Protein AF-A0A073IQZ2-F1 (afdb_monomer_lite)

Foldseek 3Di:
DPPVVVVVVVVVVVVVVVVVVVLVVVLQVVQLVLLVVVVVLLVLLVVLVCQLPVCVVVLQDLQDPVLQVVVVVCVVVVVNVVSNVVSLVVCLVSLLVSLCSQLPVLQLSQQLSLLVCCLVPVCDDPLVPDDDPRNVVCNVVCNVVSVVVSVVSSVLSVVLSLLVSLVSSQFSKHKWKAAAEPVQLQCCFQPVWHAWAQAQFQAIAGKTFSAPLVRQVHNPDPQQKTKIFTKIFGFDAEAESSNDDPQLVVLGRPGHPSRLVNLVVDDPPGQKYWHQDPPVRGIMMGRRDSPQHRHTDHDLRMDTSFIWIGRGSHRTPSGTDHDPNHGDRSVVDPVSVVVSVVSVVSVVVVVVVVVVVD

Structure (mmCIF, N/CA/C/O backbone):
data_AF-A0A073IQZ2-F1
#
_entry.id   AF-A0A073IQZ2-F1
#
loop_
_atom_site.group_PDB
_atom_site.id
_atom_site.type_symbol
_atom_site.label_atom_id
_atom_site.label_alt_id
_atom_site.label_comp_id
_atom_site.label_asym_id
_atom_site.label_entity_id
_atom_site.label_seq_id
_atom_site.pdbx_PDB_ins_code
_atom_site.Cartn_x
_atom_site.Cartn_y
_atom_site.Cartn_z
_atom_site.occupancy
_atom_site.B_iso_or_equiv
_atom_site.auth_seq_id
_atom_site.auth_comp_id
_atom_site.auth_asym_id
_atom_site.auth_atom_id
_atom_site.pdbx_PDB_model_num
ATOM 1 N N . MET A 1 1 ? 34.030 -1.149 -44.834 1.00 56.72 1 MET A N 1
ATOM 2 C CA . MET A 1 1 ? 32.902 -0.206 -44.663 1.00 56.72 1 MET A CA 1
ATOM 3 C C . MET A 1 1 ? 33.222 1.033 -45.472 1.00 56.72 1 MET A C 1
ATOM 5 O O . MET A 1 1 ? 34.353 1.488 -45.385 1.00 56.72 1 MET A O 1
ATOM 9 N N . THR A 1 2 ? 32.285 1.538 -46.275 1.00 77.44 2 THR A N 1
ATOM 10 C CA . THR A 1 2 ? 32.417 2.873 -46.880 1.00 77.44 2 THR A CA 1
ATOM 11 C C . THR A 1 2 ? 32.421 3.930 -45.770 1.00 77.44 2 THR A C 1
ATOM 13 O O . THR A 1 2 ? 31.868 3.679 -44.693 1.00 77.44 2 THR A O 1
ATOM 16 N N . ASN A 1 3 ? 33.036 5.093 -46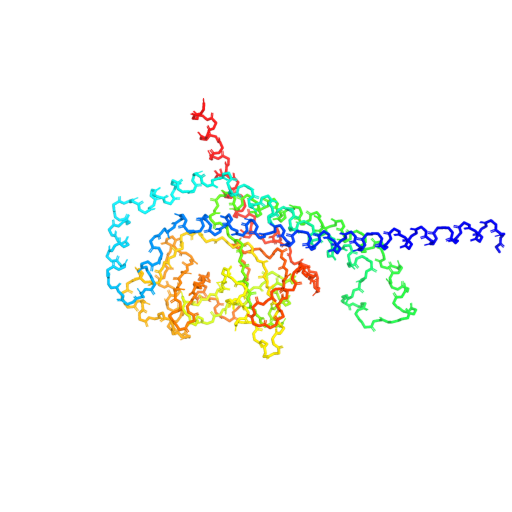.003 1.00 80.50 3 ASN A N 1
ATOM 17 C CA . ASN A 1 3 ? 33.018 6.198 -45.036 1.00 80.50 3 ASN A CA 1
ATOM 18 C C . ASN A 1 3 ? 31.578 6.537 -44.611 1.00 80.50 3 ASN A C 1
ATOM 20 O O . ASN A 1 3 ? 31.317 6.714 -43.426 1.00 80.50 3 ASN A O 1
ATOM 24 N N . ASP A 1 4 ? 30.621 6.474 -45.538 1.00 82.50 4 ASP A N 1
ATOM 25 C CA . ASP A 1 4 ? 29.200 6.715 -45.261 1.00 82.50 4 ASP A CA 1
ATOM 26 C C . ASP A 1 4 ? 28.588 5.681 -44.309 1.00 82.50 4 ASP A C 1
ATOM 28 O O . ASP A 1 4 ? 27.849 6.040 -43.395 1.00 82.50 4 ASP A O 1
ATOM 32 N N . ALA A 1 5 ? 28.933 4.396 -44.462 1.00 80.06 5 ALA A N 1
ATOM 33 C CA . ALA A 1 5 ? 28.479 3.349 -43.547 1.00 80.06 5 ALA A CA 1
ATOM 34 C C . ALA A 1 5 ? 29.077 3.524 -42.142 1.00 80.06 5 ALA A C 1
ATOM 36 O O . ALA A 1 5 ? 28.415 3.228 -41.147 1.00 80.06 5 ALA A O 1
ATOM 37 N N . TYR A 1 6 ? 30.316 4.017 -42.048 1.00 83.50 6 TYR A N 1
ATOM 38 C CA . TYR A 1 6 ? 30.941 4.363 -40.772 1.00 83.50 6 TYR A CA 1
ATOM 39 C C . TYR A 1 6 ? 30.246 5.550 -40.104 1.00 83.50 6 TYR A C 1
ATOM 41 O O . TYR A 1 6 ? 29.835 5.431 -38.950 1.00 83.50 6 TYR A O 1
ATOM 49 N N . TYR A 1 7 ? 30.030 6.650 -40.829 1.00 87.50 7 TYR A N 1
ATOM 50 C CA . TYR A 1 7 ? 29.322 7.815 -40.299 1.00 87.50 7 TYR A CA 1
ATOM 51 C C . TYR A 1 7 ? 27.887 7.478 -39.888 1.00 87.50 7 TYR A C 1
ATOM 53 O O . TYR A 1 7 ? 27.479 7.838 -38.789 1.00 87.50 7 TYR A O 1
ATOM 61 N N . ALA A 1 8 ? 27.149 6.711 -40.696 1.00 85.50 8 ALA A N 1
ATOM 62 C CA . ALA A 1 8 ? 25.798 6.271 -40.353 1.00 85.50 8 ALA A CA 1
ATOM 63 C C . ALA A 1 8 ? 25.764 5.448 -39.053 1.00 85.50 8 ALA A C 1
ATOM 65 O O . ALA A 1 8 ? 24.886 5.650 -38.212 1.00 85.50 8 ALA A O 1
ATOM 66 N N . LEU A 1 9 ? 26.736 4.552 -38.855 1.00 84.19 9 LEU A N 1
ATOM 67 C CA . LEU A 1 9 ? 26.822 3.713 -37.659 1.00 84.19 9 LEU A CA 1
ATOM 68 C C . LEU A 1 9 ? 27.217 4.527 -36.417 1.00 84.19 9 LEU A C 1
ATOM 70 O O . LEU A 1 9 ? 26.639 4.324 -35.349 1.00 84.19 9 LEU A O 1
ATOM 74 N N . VAL A 1 10 ? 28.138 5.484 -36.562 1.00 86.44 10 VAL A N 1
ATOM 75 C CA . VAL A 1 10 ? 28.522 6.422 -35.495 1.00 86.44 10 VAL A CA 1
ATOM 76 C C . VAL A 1 10 ? 27.344 7.310 -35.097 1.00 86.44 10 VAL A C 1
ATOM 78 O O . VAL A 1 10 ? 27.064 7.441 -33.906 1.00 86.44 10 VAL A O 1
ATOM 81 N N . THR A 1 11 ? 26.613 7.872 -36.064 1.00 88.56 11 THR A N 1
ATOM 82 C CA . THR A 1 11 ? 25.430 8.698 -35.796 1.00 88.56 11 THR A CA 1
ATOM 83 C C . THR A 1 11 ? 24.337 7.885 -35.117 1.00 88.56 11 THR A C 1
ATOM 85 O O . THR A 1 11 ? 23.840 8.305 -34.076 1.00 88.56 11 THR A O 1
ATOM 88 N N . LEU A 1 12 ? 24.014 6.690 -35.625 1.00 85.81 12 LEU A N 1
ATOM 89 C CA . LEU A 1 12 ? 23.024 5.803 -35.011 1.00 85.81 12 LEU A CA 1
ATOM 90 C C . LEU A 1 12 ? 23.401 5.445 -33.567 1.00 85.81 12 LEU A C 1
ATOM 92 O O . LEU A 1 12 ? 22.567 5.538 -32.665 1.00 85.81 12 LEU A O 1
ATOM 96 N N . PHE A 1 13 ? 24.660 5.065 -33.334 1.00 84.12 13 PHE A N 1
ATOM 97 C CA . PHE A 1 13 ? 25.150 4.751 -31.995 1.00 84.12 13 PHE A CA 1
ATOM 98 C C . PHE A 1 13 ? 25.073 5.970 -31.068 1.00 84.12 13 PHE A C 1
ATOM 100 O O . PHE A 1 13 ? 24.556 5.863 -29.955 1.00 84.12 13 PHE A O 1
ATOM 107 N N . GLY A 1 14 ? 25.512 7.139 -31.543 1.00 85.69 14 GLY A N 1
ATOM 108 C CA . GLY A 1 14 ? 25.413 8.403 -30.816 1.00 85.69 14 GLY A CA 1
ATOM 109 C C . GLY A 1 14 ? 23.972 8.736 -30.428 1.00 85.69 14 GLY A C 1
ATOM 110 O O . GLY A 1 14 ? 23.699 9.015 -29.261 1.00 85.69 14 GLY A O 1
ATOM 111 N N . THR A 1 15 ? 23.027 8.619 -31.364 1.00 88.94 15 THR A N 1
ATOM 112 C CA . THR A 1 15 ? 21.597 8.845 -31.112 1.00 88.94 15 THR A CA 1
ATOM 113 C C . THR A 1 15 ? 21.039 7.883 -30.062 1.00 88.94 15 THR A C 1
ATOM 115 O O . THR A 1 15 ? 20.332 8.321 -29.155 1.00 88.94 15 THR A O 1
ATOM 118 N N . ILE A 1 16 ? 21.378 6.590 -30.130 1.00 86.00 16 ILE A N 1
ATOM 119 C CA . ILE A 1 16 ? 20.923 5.589 -29.150 1.00 86.00 16 ILE A CA 1
ATOM 120 C C . ILE A 1 16 ? 21.452 5.915 -27.749 1.00 86.00 16 ILE A C 1
ATOM 122 O O . ILE A 1 16 ? 20.691 5.863 -26.782 1.00 86.00 16 ILE A O 1
ATOM 126 N N . VAL A 1 17 ? 22.734 6.276 -27.627 1.00 85.06 17 VAL A N 1
ATOM 127 C CA . VAL A 1 17 ? 23.345 6.634 -26.338 1.00 85.06 17 VAL A CA 1
ATOM 128 C C . VAL A 1 17 ? 22.695 7.889 -25.754 1.00 85.06 17 VAL A C 1
ATOM 130 O O . VAL A 1 17 ? 22.338 7.893 -24.575 1.00 85.06 17 VAL A O 1
ATOM 133 N N . VAL A 1 18 ? 22.482 8.929 -26.567 1.00 90.06 18 VAL A N 1
ATOM 134 C CA . VAL A 1 18 ? 21.814 10.167 -26.130 1.00 90.06 18 VAL A CA 1
ATOM 135 C C . VAL A 1 18 ? 20.380 9.888 -25.675 1.00 90.06 18 VAL A C 1
ATOM 137 O O . VAL A 1 18 ? 19.994 10.325 -24.591 1.00 90.06 18 VAL A O 1
ATOM 140 N N . ALA A 1 19 ? 19.608 9.114 -26.443 1.00 87.94 19 ALA A N 1
ATOM 141 C CA . ALA A 1 19 ? 18.241 8.741 -26.080 1.00 87.94 19 ALA A CA 1
ATOM 142 C C . ALA A 1 19 ? 18.195 7.953 -24.762 1.00 87.94 19 ALA A C 1
ATOM 144 O O . ALA A 1 19 ? 17.378 8.233 -23.884 1.00 87.94 19 ALA A O 1
ATOM 145 N N . TYR A 1 20 ? 19.111 7.003 -24.589 1.00 86.50 20 TYR A N 1
ATOM 146 C CA . TYR A 1 20 ? 19.246 6.221 -23.366 1.00 86.50 20 TYR A CA 1
ATOM 147 C C . TYR A 1 20 ? 19.567 7.103 -22.144 1.00 86.50 20 TYR A C 1
ATOM 149 O O . TYR A 1 20 ? 18.907 6.981 -21.109 1.00 86.50 20 TYR A O 1
ATOM 157 N N . LEU A 1 21 ? 20.531 8.025 -22.261 1.00 88.88 21 LEU A N 1
ATOM 158 C CA . LEU A 1 21 ? 20.880 8.947 -21.175 1.00 88.88 21 LEU A CA 1
ATOM 159 C C . LEU A 1 21 ? 19.707 9.870 -20.833 1.00 88.88 21 LEU A C 1
ATOM 161 O O . LEU A 1 21 ? 19.388 10.036 -19.655 1.00 88.88 21 LEU A O 1
ATOM 165 N N . ALA A 1 22 ? 19.021 10.407 -21.845 1.00 90.75 22 ALA A N 1
ATOM 166 C CA . ALA A 1 22 ? 17.844 11.247 -21.655 1.00 90.75 22 ALA A CA 1
ATOM 167 C C . ALA A 1 22 ? 16.731 10.509 -20.889 1.00 90.75 22 ALA A C 1
ATOM 169 O O . ALA A 1 22 ? 16.185 11.058 -19.933 1.00 90.75 22 ALA A O 1
ATOM 170 N N . ILE A 1 23 ? 16.445 9.247 -21.238 1.00 89.69 23 ILE A N 1
ATOM 171 C CA . ILE A 1 23 ? 15.440 8.423 -20.546 1.00 89.69 23 ILE A CA 1
ATOM 172 C C . ILE A 1 23 ? 15.807 8.216 -19.072 1.00 89.69 23 ILE A C 1
ATOM 174 O O . ILE A 1 23 ? 14.948 8.353 -18.200 1.00 89.69 23 ILE A O 1
ATOM 178 N N . ILE A 1 24 ? 17.070 7.911 -18.764 1.00 88.56 24 ILE A N 1
ATOM 179 C CA . ILE A 1 24 ? 17.507 7.673 -17.379 1.00 88.56 24 ILE A CA 1
ATOM 180 C C . ILE A 1 24 ? 17.445 8.947 -16.547 1.00 88.56 24 ILE A C 1
ATOM 182 O O . ILE A 1 24 ? 16.964 8.917 -15.412 1.00 88.56 24 ILE A O 1
ATOM 186 N N . ILE A 1 25 ? 17.903 10.069 -17.104 1.00 90.38 25 ILE A N 1
ATOM 187 C CA . ILE A 1 25 ? 17.848 11.370 -16.431 1.00 90.38 25 ILE A CA 1
ATOM 188 C C . ILE A 1 25 ? 16.390 11.765 -16.184 1.00 90.38 25 ILE A C 1
ATOM 190 O O . ILE A 1 25 ? 16.050 12.184 -15.075 1.00 90.38 25 ILE A O 1
ATOM 194 N N . LEU A 1 26 ? 15.512 11.570 -17.172 1.00 90.44 26 LEU A N 1
ATOM 195 C CA . LEU A 1 26 ? 14.078 11.819 -17.043 1.00 90.44 26 LEU A CA 1
ATOM 196 C C . LEU A 1 26 ? 13.459 10.961 -15.934 1.00 90.44 26 LEU A C 1
ATOM 198 O O . LEU A 1 26 ? 12.785 11.491 -15.052 1.00 90.44 26 LEU A O 1
ATOM 202 N N . ILE A 1 27 ? 13.738 9.655 -15.926 1.00 89.88 27 ILE A N 1
ATOM 203 C CA . ILE A 1 27 ? 13.289 8.733 -14.879 1.00 89.88 27 ILE A CA 1
ATOM 204 C C . ILE A 1 27 ? 13.753 9.205 -13.497 1.00 89.88 27 ILE A C 1
ATOM 206 O O . ILE A 1 27 ? 12.944 9.291 -12.573 1.00 89.88 27 ILE A O 1
ATOM 210 N N . ALA A 1 28 ? 15.040 9.515 -13.337 1.00 87.38 28 ALA A N 1
ATOM 211 C CA . ALA A 1 28 ? 15.603 9.933 -12.057 1.00 87.38 28 ALA A CA 1
ATOM 212 C C . ALA A 1 28 ? 14.967 11.243 -11.561 1.00 87.38 28 ALA A C 1
ATOM 214 O O . ALA A 1 28 ? 14.609 11.361 -10.385 1.00 87.38 28 ALA A O 1
ATOM 215 N N . THR A 1 29 ? 14.770 12.198 -12.473 1.00 89.38 29 THR A N 1
ATOM 216 C CA . THR A 1 29 ? 14.177 13.509 -12.187 1.00 89.38 29 THR A CA 1
ATOM 217 C C . THR A 1 29 ? 12.714 13.370 -11.783 1.00 89.38 29 THR A C 1
ATOM 219 O O . THR A 1 29 ? 12.312 13.884 -10.740 1.00 89.38 29 THR A O 1
ATOM 222 N N . LEU A 1 30 ? 11.930 12.602 -12.543 1.00 89.62 30 LEU A N 1
ATOM 223 C CA . LEU A 1 30 ? 10.524 12.348 -12.245 1.00 89.62 30 LEU A CA 1
ATOM 224 C C . LEU A 1 30 ? 10.350 11.551 -10.945 1.00 89.62 30 LEU A C 1
ATOM 226 O O . LEU A 1 30 ? 9.508 11.920 -10.134 1.00 89.62 30 LEU A O 1
ATOM 230 N N . ARG A 1 31 ? 11.181 10.534 -10.659 1.00 88.62 31 ARG A N 1
ATOM 231 C CA . ARG A 1 31 ? 11.151 9.814 -9.363 1.00 88.62 31 ARG A CA 1
ATOM 232 C C . ARG A 1 31 ? 11.310 10.773 -8.184 1.00 88.62 31 ARG A C 1
ATOM 234 O O . ARG A 1 31 ? 10.589 10.652 -7.193 1.00 88.62 31 ARG A O 1
ATOM 241 N N . LYS A 1 32 ? 12.249 11.718 -8.287 1.00 87.94 32 LYS A N 1
ATOM 242 C CA . LYS A 1 32 ? 12.492 12.731 -7.254 1.00 87.94 32 LYS A CA 1
ATOM 243 C C . LYS A 1 32 ? 11.334 13.726 -7.158 1.00 87.94 32 LYS A C 1
ATOM 245 O O . LYS A 1 32 ? 10.878 14.005 -6.054 1.00 87.94 32 LYS A O 1
ATOM 250 N N . ALA A 1 33 ? 10.833 14.217 -8.292 1.00 89.19 33 ALA A N 1
ATOM 251 C CA . ALA A 1 33 ? 9.706 15.144 -8.336 1.00 89.19 33 ALA A CA 1
ATOM 252 C C . ALA A 1 33 ? 8.441 14.526 -7.717 1.00 89.19 33 ALA A C 1
ATOM 254 O O . ALA A 1 33 ? 7.847 15.116 -6.820 1.00 89.19 33 ALA A O 1
ATOM 255 N N . LEU A 1 34 ? 8.076 13.301 -8.105 1.00 91.38 34 LEU A N 1
ATOM 256 C CA . LEU A 1 34 ? 6.930 12.587 -7.532 1.00 91.38 34 LEU A CA 1
ATOM 257 C C . LEU A 1 34 ? 7.097 12.305 -6.043 1.00 91.38 34 LEU A C 1
ATOM 259 O O . LEU A 1 34 ? 6.133 12.338 -5.281 1.00 91.38 34 LEU A O 1
ATOM 263 N N . TRP A 1 35 ? 8.316 12.045 -5.584 1.00 89.88 35 TRP A N 1
ATOM 264 C CA . TRP A 1 35 ? 8.522 11.916 -4.152 1.00 89.88 35 TRP A CA 1
ATOM 265 C C . TRP A 1 35 ? 8.347 13.255 -3.426 1.00 89.88 35 TRP A C 1
ATOM 267 O O . TRP A 1 35 ? 7.670 13.303 -2.403 1.00 89.88 35 TRP A O 1
ATOM 277 N N . LEU A 1 36 ? 8.872 14.352 -3.972 1.00 88.56 36 LEU A N 1
ATOM 278 C CA . LEU A 1 36 ? 8.708 15.687 -3.394 1.00 88.56 36 LEU A CA 1
ATOM 279 C C . LEU A 1 36 ? 7.228 16.087 -3.301 1.00 88.56 36 LEU A C 1
ATOM 281 O O . LEU A 1 36 ? 6.754 16.461 -2.229 1.00 88.56 36 LEU A O 1
ATOM 285 N N . PHE A 1 37 ? 6.478 15.934 -4.395 1.00 90.25 37 PHE A N 1
ATOM 286 C CA . PHE A 1 37 ? 5.050 16.257 -4.430 1.00 90.25 37 PHE A CA 1
ATOM 287 C C . PHE A 1 37 ? 4.205 15.336 -3.550 1.00 90.25 37 PHE A C 1
ATOM 289 O O . PHE A 1 37 ? 3.149 15.756 -3.078 1.00 90.25 37 PHE A O 1
ATOM 296 N N . SER A 1 38 ? 4.678 14.119 -3.247 1.00 91.62 38 SER A N 1
ATOM 297 C CA . SER A 1 38 ? 3.943 13.194 -2.379 1.00 91.62 38 SER A CA 1
ATOM 298 C C . SER A 1 38 ? 3.661 13.773 -0.993 1.00 91.62 38 SER A C 1
ATOM 300 O O . SER A 1 38 ? 2.654 13.403 -0.396 1.00 91.62 38 SER A O 1
ATOM 302 N N . GLY A 1 39 ? 4.478 14.719 -0.508 1.00 90.56 39 GLY A N 1
ATOM 303 C CA . GLY A 1 39 ? 4.271 15.395 0.774 1.00 90.56 39 GLY A CA 1
ATOM 304 C C . GLY A 1 39 ? 2.895 16.059 0.900 1.00 90.56 39 GLY A C 1
ATOM 305 O O . GLY A 1 39 ? 2.246 15.916 1.936 1.00 90.56 39 GLY A O 1
ATOM 306 N N . LEU A 1 40 ? 2.404 16.697 -0.169 1.00 94.19 40 LEU A N 1
ATOM 307 C CA . LEU A 1 40 ? 1.066 17.297 -0.192 1.00 94.19 40 LEU A CA 1
ATOM 308 C C . LEU A 1 40 ? -0.025 16.227 -0.051 1.00 94.19 40 LEU A C 1
ATOM 310 O O . LEU A 1 40 ? -0.945 16.364 0.749 1.00 94.19 40 LEU A O 1
ATOM 314 N N . PHE A 1 41 ? 0.098 15.124 -0.786 1.00 95.56 41 PHE A N 1
ATOM 315 C CA . PHE A 1 41 ? -0.881 14.038 -0.741 1.00 95.56 41 PHE A CA 1
ATOM 316 C C . PHE A 1 41 ? -0.825 13.258 0.577 1.00 95.56 41 PHE A C 1
ATOM 318 O O . PHE A 1 41 ? -1.859 12.796 1.054 1.00 95.56 41 PHE A O 1
ATOM 325 N N . PHE A 1 42 ? 0.347 13.162 1.212 1.00 93.56 42 PHE A N 1
ATOM 326 C CA . PHE A 1 42 ? 0.471 12.648 2.576 1.00 93.56 42 PHE A CA 1
ATOM 327 C C . PHE A 1 42 ? -0.278 13.525 3.582 1.00 93.56 42 PHE A C 1
ATOM 329 O O . PHE A 1 42 ? -0.946 12.979 4.458 1.00 93.56 42 PHE A O 1
ATOM 336 N N . LEU A 1 43 ? -0.215 14.853 3.441 1.00 94.38 43 LEU A N 1
ATOM 337 C CA . LEU A 1 43 ? -0.969 15.779 4.288 1.00 94.38 43 LEU A CA 1
ATOM 338 C C . LEU A 1 43 ? -2.485 15.602 4.109 1.00 94.38 43 LEU A C 1
ATOM 340 O O . LEU A 1 43 ? -3.211 15.551 5.100 1.00 94.38 43 LEU A O 1
ATOM 344 N N . ILE A 1 44 ? -2.957 15.443 2.868 1.00 95.50 44 ILE A N 1
ATOM 345 C CA . ILE A 1 44 ? -4.373 15.156 2.582 1.00 95.50 44 ILE A CA 1
ATOM 346 C C . ILE A 1 44 ? -4.788 13.819 3.216 1.00 95.50 44 ILE A C 1
ATOM 348 O O . ILE A 1 44 ? -5.819 13.746 3.885 1.00 95.50 44 ILE A O 1
ATOM 352 N N . ASP A 1 45 ? -3.972 12.772 3.068 1.00 94.38 45 ASP A N 1
ATOM 353 C CA . ASP A 1 45 ? -4.203 11.478 3.716 1.00 94.38 45 ASP A CA 1
ATOM 354 C C . ASP A 1 45 ? -4.258 11.603 5.254 1.00 94.38 45 ASP A C 1
ATOM 356 O O . ASP A 1 45 ? -5.104 10.966 5.881 1.00 94.38 45 ASP A O 1
ATOM 360 N N . GLU A 1 46 ? -3.372 12.398 5.873 1.00 92.94 46 GLU A N 1
ATOM 361 C CA . GLU A 1 46 ? -3.369 12.647 7.327 1.00 92.94 46 GLU A CA 1
ATOM 362 C C . GLU A 1 46 ? -4.642 13.367 7.773 1.00 92.94 46 GLU A C 1
ATOM 364 O O . GLU A 1 46 ? -5.268 12.966 8.755 1.00 92.94 46 GLU A O 1
ATOM 369 N N . PHE A 1 47 ? -5.065 14.389 7.025 1.00 94.81 47 PHE A N 1
ATOM 370 C CA . PHE A 1 47 ? -6.311 15.101 7.291 1.00 94.81 47 PHE A CA 1
ATOM 371 C C . PHE A 1 47 ? -7.513 14.154 7.243 1.00 94.81 47 PHE A C 1
ATOM 373 O O . PHE A 1 47 ? -8.295 14.103 8.194 1.00 94.81 47 PHE A O 1
ATOM 380 N N . MET A 1 48 ? -7.635 13.349 6.181 1.00 94.12 48 MET A N 1
ATOM 381 C CA . MET A 1 48 ? -8.712 12.363 6.069 1.00 94.12 48 MET A CA 1
ATOM 382 C C . MET A 1 48 ? -8.661 11.363 7.229 1.00 94.12 48 MET A C 1
ATOM 384 O O . MET A 1 48 ? -9.678 11.099 7.869 1.00 94.12 48 MET A O 1
ATOM 388 N N . TRP A 1 49 ? -7.479 10.834 7.552 1.00 92.12 49 TRP A N 1
ATOM 389 C CA . TRP A 1 49 ? -7.290 9.892 8.656 1.00 92.12 49 TRP A CA 1
ATOM 390 C C . TRP A 1 49 ? -7.699 10.475 10.017 1.00 92.12 49 TRP A C 1
ATOM 392 O O . TRP A 1 49 ? -8.309 9.772 10.839 1.00 92.12 49 TRP A O 1
ATOM 402 N N . PHE A 1 50 ? -7.383 11.748 10.264 1.00 92.31 50 PHE A N 1
ATOM 403 C CA . PHE A 1 50 ? -7.810 12.471 11.457 1.00 92.31 50 PHE A CA 1
ATOM 404 C C . PHE A 1 50 ? -9.332 12.654 11.468 1.00 92.31 50 PHE A C 1
ATOM 406 O O . PHE A 1 50 ? -9.977 12.278 12.445 1.00 92.31 50 PHE A O 1
ATOM 413 N N . ALA A 1 51 ? -9.919 13.117 10.361 1.00 93.25 51 ALA A N 1
ATOM 414 C CA . ALA A 1 51 ? -11.358 13.340 10.234 1.00 93.25 51 ALA A CA 1
ATOM 415 C C . ALA A 1 51 ? -12.183 12.064 10.486 1.00 93.25 51 ALA A C 1
ATOM 417 O O . ALA A 1 51 ? -13.217 12.118 11.149 1.00 93.25 51 ALA A O 1
ATOM 418 N N . TYR A 1 52 ? -11.707 10.891 10.048 1.00 90.56 52 TYR A N 1
ATOM 419 C CA . TYR A 1 52 ? -12.391 9.612 10.302 1.00 90.56 52 TYR A CA 1
ATOM 420 C C . TYR A 1 52 ? -12.534 9.261 11.793 1.00 90.56 52 TYR A C 1
ATOM 422 O O . TYR A 1 52 ? -13.385 8.436 12.146 1.00 90.56 52 TYR A O 1
ATOM 430 N N . ASN A 1 53 ? -11.688 9.822 12.663 1.00 90.50 53 ASN A N 1
ATOM 431 C CA . ASN A 1 53 ? -11.748 9.623 14.109 1.00 90.50 53 ASN A CA 1
ATOM 432 C C . ASN A 1 53 ? -11.031 10.770 14.863 1.00 90.50 53 ASN A C 1
ATOM 434 O O . ASN A 1 53 ? -9.890 10.591 15.303 1.00 90.50 53 ASN A O 1
ATOM 438 N N . PRO A 1 54 ? -11.682 11.932 15.057 1.00 89.50 54 PRO A N 1
ATOM 439 C CA . PRO A 1 54 ? -11.043 13.098 15.678 1.00 89.50 54 PRO A CA 1
ATOM 440 C C . PRO A 1 54 ? -10.701 12.864 17.159 1.00 89.50 54 PRO A C 1
ATOM 442 O O . PRO A 1 54 ? -9.710 13.378 17.673 1.00 89.50 54 PRO A O 1
ATOM 445 N N . PHE A 1 55 ? -11.453 11.996 17.845 1.00 87.75 55 PHE A N 1
ATOM 446 C CA . PHE A 1 55 ? -11.241 11.664 19.259 1.00 87.75 55 PHE A CA 1
ATOM 447 C C . PHE A 1 55 ? -10.081 10.696 19.508 1.00 87.75 55 PHE A C 1
ATOM 449 O O . PHE A 1 55 ? -9.835 10.288 20.644 1.00 87.75 55 PHE A O 1
ATOM 456 N N . ARG A 1 56 ? -9.339 10.308 18.467 1.00 89.50 56 ARG A N 1
ATOM 457 C CA . ARG A 1 56 ? -8.236 9.350 18.577 1.00 89.50 56 ARG A CA 1
ATOM 458 C C . ARG A 1 56 ? -7.183 9.748 19.612 1.00 89.50 56 ARG A C 1
ATOM 460 O O . ARG A 1 56 ? -6.645 8.877 20.288 1.00 89.50 56 ARG A O 1
ATOM 467 N N . ILE A 1 57 ? -6.927 11.044 19.782 1.00 87.31 57 ILE A N 1
ATOM 468 C CA . ILE A 1 57 ? -5.966 11.561 20.769 1.00 87.31 57 ILE A CA 1
ATOM 469 C C . ILE A 1 57 ? -6.405 11.247 22.209 1.00 87.31 57 ILE A C 1
ATOM 471 O O . ILE A 1 57 ? -5.555 10.936 23.040 1.00 87.31 57 ILE A O 1
ATOM 475 N N . LEU A 1 58 ? -7.712 11.243 22.488 1.00 87.69 58 LEU A N 1
ATOM 476 C CA . LEU A 1 58 ? -8.263 10.876 23.800 1.00 87.69 58 LEU A CA 1
ATOM 477 C C . LEU A 1 58 ? -8.113 9.367 24.070 1.00 87.69 58 LEU A C 1
ATOM 479 O O . LEU A 1 58 ? -7.973 8.929 25.208 1.00 87.69 58 LEU A O 1
ATOM 483 N N . MET A 1 59 ? -8.041 8.568 23.002 1.00 89.44 59 MET A N 1
ATOM 484 C CA . MET A 1 59 ? -7.912 7.110 23.052 1.00 89.44 59 MET A CA 1
ATOM 485 C C . MET A 1 59 ? -6.459 6.609 23.117 1.00 89.44 59 MET A C 1
ATOM 487 O O . MET A 1 59 ? -6.195 5.436 22.855 1.00 89.44 59 MET A O 1
ATOM 491 N N . LYS A 1 60 ? -5.498 7.478 23.457 1.00 90.50 60 LYS A N 1
ATOM 492 C CA . LYS A 1 60 ? -4.088 7.088 23.642 1.00 90.50 60 LYS A CA 1
ATOM 493 C C . LYS A 1 60 ? -3.874 6.179 24.850 1.00 90.50 60 LYS A C 1
ATOM 495 O O . LYS A 1 60 ? -2.937 5.380 24.855 1.00 90.50 60 LYS A O 1
ATOM 500 N N . ASP A 1 61 ? -4.714 6.307 25.875 1.00 87.06 61 ASP A N 1
ATOM 501 C CA . ASP A 1 61 ? -4.648 5.429 27.033 1.00 87.06 61 ASP A CA 1
ATOM 502 C C . ASP A 1 61 ? -5.484 4.166 26.826 1.00 87.06 61 ASP A C 1
ATOM 504 O O . ASP A 1 61 ? -6.716 4.215 26.794 1.00 87.06 61 ASP A O 1
ATOM 508 N N . LYS A 1 62 ? -4.813 3.017 26.706 1.00 83.19 62 LYS A N 1
ATOM 509 C CA . LYS A 1 62 ? -5.511 1.739 26.583 1.00 83.19 62 LYS A CA 1
ATOM 510 C C . LYS A 1 62 ? -6.180 1.293 27.886 1.00 83.19 62 LYS A C 1
ATOM 512 O O . LYS A 1 62 ? -7.139 0.538 27.813 1.00 83.19 62 LYS A O 1
ATOM 517 N N . GLU A 1 63 ? -5.727 1.756 29.048 1.00 84.25 63 GLU A N 1
ATOM 518 C CA . GLU A 1 63 ? -6.281 1.321 30.338 1.00 84.25 63 GLU A CA 1
ATOM 519 C C . GLU A 1 63 ? -7.515 2.128 30.758 1.00 84.25 63 GLU A C 1
ATOM 521 O O . GLU A 1 63 ? -8.341 1.650 31.535 1.00 84.25 63 GLU A O 1
ATOM 526 N N . ALA A 1 64 ? -7.710 3.323 30.194 1.00 85.31 64 ALA A N 1
ATOM 527 C CA . ALA A 1 64 ? -8.832 4.183 30.549 1.00 85.31 64 ALA A CA 1
ATOM 528 C C . ALA A 1 64 ? -10.187 3.539 30.187 1.00 8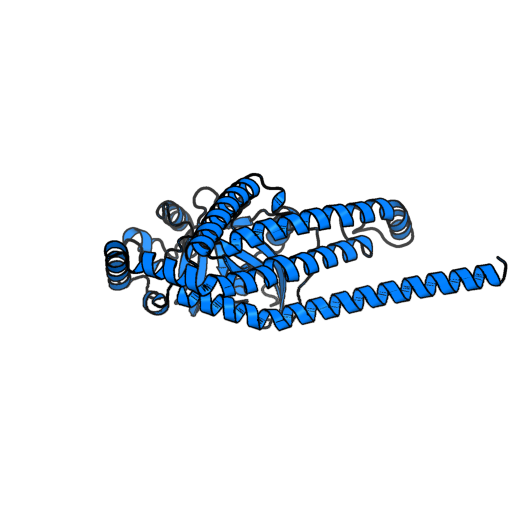5.31 64 ALA A C 1
ATOM 530 O O . ALA A 1 64 ? -10.540 3.356 29.017 1.00 85.31 64 ALA A O 1
ATOM 531 N N . SER A 1 65 ? -10.994 3.230 31.206 1.00 81.38 65 SER A N 1
ATOM 532 C CA . SER A 1 65 ? -12.349 2.680 31.050 1.00 81.38 65 SER A CA 1
ATOM 533 C C . SER A 1 65 ? -13.280 3.629 30.281 1.00 81.38 65 SER A C 1
ATOM 535 O O . SER A 1 65 ? -14.089 3.164 29.472 1.00 81.38 65 SER A O 1
ATOM 537 N N . ALA A 1 66 ? -13.096 4.945 30.442 1.00 85.12 66 ALA A N 1
ATOM 538 C CA . ALA A 1 66 ? -13.856 5.989 29.755 1.00 85.12 66 ALA A CA 1
ATOM 539 C C . ALA A 1 66 ? -13.796 5.866 28.222 1.00 85.12 66 ALA A C 1
ATOM 541 O O . ALA A 1 66 ? -14.809 6.065 27.553 1.00 85.12 66 ALA A O 1
ATOM 542 N N . ASN A 1 67 ? -12.660 5.437 27.657 1.00 85.19 67 ASN A N 1
ATOM 543 C CA . ASN A 1 67 ? -12.505 5.244 26.208 1.00 85.19 67 ASN A CA 1
ATOM 544 C C . ASN A 1 67 ? -13.455 4.174 25.664 1.00 85.19 67 ASN A C 1
ATOM 546 O O . ASN A 1 67 ? -14.013 4.308 24.574 1.00 85.19 67 ASN A O 1
ATOM 550 N N . ARG A 1 68 ? -13.674 3.112 26.442 1.00 85.50 68 ARG A N 1
ATOM 551 C CA . ARG A 1 68 ? -14.627 2.057 26.103 1.00 85.50 68 ARG A CA 1
ATOM 552 C C . ARG A 1 68 ? -16.061 2.554 26.246 1.00 85.50 68 ARG A C 1
ATOM 554 O O . ARG A 1 68 ? -16.844 2.346 25.324 1.00 85.50 68 ARG A O 1
ATOM 561 N N . VAL A 1 69 ? -16.401 3.180 27.373 1.00 86.19 69 VAL A N 1
ATOM 562 C CA . VAL A 1 69 ? -17.761 3.688 27.629 1.00 86.19 69 VAL A CA 1
ATOM 563 C C . VAL A 1 69 ? -18.162 4.683 26.544 1.00 86.19 69 VAL A C 1
ATOM 565 O O . VAL A 1 69 ? -19.175 4.475 25.882 1.00 86.19 69 VAL A O 1
ATOM 568 N N . GLY A 1 70 ? -17.312 5.676 26.272 1.00 85.44 70 GLY A N 1
ATOM 569 C CA . GLY A 1 70 ? -17.517 6.636 25.192 1.00 85.44 70 GLY A CA 1
ATOM 570 C C . GLY A 1 70 ? -17.687 5.946 23.842 1.00 85.44 70 GLY A C 1
ATOM 571 O O . GLY A 1 70 ? -18.674 6.178 23.155 1.00 85.44 70 GLY A O 1
ATOM 572 N N . TYR A 1 71 ? -16.799 5.015 23.479 1.00 86.62 71 TYR A N 1
ATOM 573 C CA . TYR A 1 71 ? -16.950 4.269 22.229 1.00 86.62 71 TYR A CA 1
ATOM 574 C C . TYR A 1 71 ? -18.305 3.548 22.121 1.00 86.62 71 TYR A C 1
ATOM 576 O O . TYR A 1 71 ? -18.942 3.612 21.071 1.00 86.62 71 TYR A O 1
ATOM 584 N N . TYR A 1 72 ? -18.748 2.853 23.175 1.00 86.62 72 TYR A N 1
ATOM 585 C CA . TYR A 1 72 ? -20.020 2.128 23.151 1.00 86.62 72 TYR A CA 1
ATOM 586 C C . TYR A 1 72 ? -21.215 3.074 23.056 1.00 86.62 72 TYR A C 1
ATOM 588 O O . TYR A 1 72 ? -22.097 2.813 22.246 1.00 86.62 72 TYR A O 1
ATOM 596 N N . LEU A 1 73 ? -21.218 4.184 23.799 1.00 88.44 73 LEU A N 1
ATOM 597 C CA . LEU A 1 73 ? -22.269 5.200 23.706 1.00 88.44 73 LEU A CA 1
ATOM 598 C C . LEU A 1 73 ? -22.363 5.774 22.287 1.00 88.44 73 LEU A C 1
ATOM 600 O O . LEU A 1 73 ? -23.434 5.763 21.691 1.00 88.44 73 LEU A O 1
ATOM 604 N N . PHE A 1 74 ? -21.236 6.176 21.693 1.00 87.94 74 PHE A N 1
ATOM 605 C CA . PHE A 1 74 ? -21.206 6.713 20.327 1.00 87.94 74 PHE A CA 1
ATOM 606 C C . PHE A 1 74 ? -21.607 5.688 19.256 1.00 87.94 74 PHE A C 1
ATOM 608 O O . PHE A 1 74 ? -22.107 6.074 18.201 1.00 87.94 74 PHE A O 1
ATOM 615 N N . MET A 1 75 ? -21.370 4.394 19.489 1.00 85.94 75 MET A N 1
ATOM 616 C CA . MET A 1 75 ? -21.835 3.333 18.590 1.00 85.94 75 MET A CA 1
ATOM 617 C C . MET A 1 75 ? -23.329 3.050 18.753 1.00 85.94 75 MET A C 1
ATOM 619 O O . MET A 1 75 ? -24.011 2.920 17.744 1.00 85.94 75 MET A O 1
ATOM 623 N N . LEU A 1 76 ? -23.832 2.955 19.990 1.00 88.25 76 LEU A N 1
ATOM 624 C CA . LEU A 1 76 ? -25.248 2.693 20.282 1.00 88.25 76 LEU A CA 1
ATOM 625 C C . LEU A 1 76 ? -26.142 3.840 19.804 1.00 88.25 76 LEU A C 1
ATOM 627 O O . LEU A 1 76 ? -27.188 3.593 19.219 1.00 88.25 76 LEU A O 1
ATOM 631 N N . LEU A 1 77 ? -25.691 5.083 19.983 1.00 92.19 77 LEU A N 1
ATOM 632 C CA . LEU A 1 77 ? -26.374 6.285 19.500 1.00 92.19 77 LEU A CA 1
ATOM 633 C C . LEU A 1 77 ? -26.162 6.538 17.997 1.00 92.19 77 LEU A C 1
ATOM 635 O O . LEU A 1 77 ? -26.532 7.595 17.500 1.00 92.19 77 LEU A O 1
ATOM 639 N N . LEU A 1 78 ? -25.501 5.622 17.279 1.00 90.00 78 LEU A N 1
ATOM 640 C CA . LEU A 1 78 ? -25.156 5.724 15.854 1.00 90.00 78 LEU A CA 1
ATOM 641 C C . LEU A 1 78 ? -24.336 6.967 15.449 1.00 90.00 78 LEU A C 1
ATOM 643 O O . LEU A 1 78 ? -24.023 7.137 14.272 1.00 90.00 78 LEU A O 1
ATOM 647 N N . VAL A 1 79 ? -23.884 7.785 16.402 1.00 91.38 79 VAL A N 1
ATOM 648 C CA . VAL A 1 79 ? -23.074 8.986 16.151 1.00 91.38 79 VAL A CA 1
ATOM 649 C C . VAL A 1 79 ? -21.788 8.630 15.413 1.00 91.38 79 VAL A C 1
ATOM 651 O O . VAL A 1 79 ? -21.447 9.266 14.421 1.00 91.38 79 VAL A O 1
ATOM 654 N N . LYS A 1 80 ? -21.073 7.587 15.852 1.00 88.69 80 LYS A N 1
ATOM 655 C CA . LYS A 1 80 ? -19.826 7.160 15.201 1.00 88.69 80 LYS A CA 1
ATOM 656 C C . LYS A 1 80 ? -20.032 6.666 13.760 1.00 88.69 80 LYS A C 1
ATOM 658 O O . LYS A 1 80 ? -19.319 7.168 12.890 1.00 88.69 80 LYS A O 1
ATOM 663 N N . PRO A 1 81 ? -20.915 5.690 13.470 1.00 89.81 81 PRO A N 1
ATOM 664 C CA . PRO A 1 81 ? -21.104 5.228 12.098 1.00 89.81 81 PRO A CA 1
ATOM 665 C C . PRO A 1 81 ? -21.627 6.337 11.176 1.00 89.81 81 PRO A C 1
ATOM 667 O O . PRO A 1 81 ? -21.095 6.481 10.079 1.00 89.81 81 PRO A O 1
ATOM 670 N N . LEU A 1 82 ? -22.575 7.169 11.629 1.00 92.38 82 LEU A N 1
ATOM 671 C CA . LEU A 1 82 ? -23.060 8.310 10.844 1.00 92.38 82 LEU A CA 1
ATOM 672 C C . LEU A 1 82 ? -21.940 9.319 10.572 1.00 92.38 82 LEU A C 1
ATOM 674 O O . LEU A 1 82 ? -21.738 9.704 9.425 1.00 92.38 82 LEU A O 1
ATOM 678 N N . TRP A 1 83 ? -21.140 9.669 11.585 1.00 92.88 83 TRP A N 1
ATOM 679 C CA . TRP A 1 83 ? -19.970 10.533 11.414 1.00 92.88 83 TRP A CA 1
ATOM 680 C C . TRP A 1 83 ? -18.999 9.982 10.370 1.00 92.88 83 TRP A C 1
ATOM 682 O O . TRP A 1 83 ? -18.558 10.707 9.482 1.00 92.88 83 TRP A O 1
ATOM 692 N N . GLN A 1 84 ? -18.670 8.690 10.451 1.00 90.88 84 GLN A N 1
ATOM 693 C CA . GLN A 1 84 ? -17.744 8.064 9.511 1.00 90.88 84 GLN A CA 1
ATOM 694 C C . GLN A 1 84 ? -18.294 8.042 8.085 1.00 90.88 84 GLN A C 1
ATOM 696 O O . GLN A 1 84 ? -17.518 8.259 7.160 1.00 90.88 84 GLN A O 1
ATOM 701 N N . ILE A 1 85 ? -19.602 7.835 7.903 1.00 90.75 85 ILE A N 1
ATOM 702 C CA . ILE A 1 85 ? -20.261 7.929 6.594 1.00 90.75 85 ILE A CA 1
ATOM 703 C C . ILE A 1 85 ? -20.228 9.373 6.079 1.00 90.75 85 ILE A C 1
ATOM 705 O O . ILE A 1 85 ? -19.844 9.589 4.934 1.00 90.75 85 ILE A O 1
ATOM 709 N N . CYS A 1 86 ? -20.542 10.368 6.912 1.00 92.62 86 CYS A N 1
ATOM 710 C CA . CYS A 1 86 ? -20.481 11.780 6.527 1.00 92.62 86 CYS A CA 1
ATOM 711 C C . CYS A 1 86 ? -19.064 12.193 6.118 1.00 92.62 86 CYS A C 1
ATOM 713 O O . CYS A 1 86 ? -18.872 12.768 5.051 1.00 92.62 86 CYS A O 1
ATOM 715 N N . VAL A 1 87 ? -18.051 11.852 6.920 1.00 93.25 87 VAL A N 1
ATOM 716 C CA . VAL A 1 87 ? -16.646 12.108 6.577 1.00 93.25 87 VAL A CA 1
ATOM 717 C C . VAL A 1 87 ? -16.265 11.380 5.295 1.00 93.25 87 VAL A C 1
ATOM 719 O O . VAL A 1 87 ? -15.606 11.965 4.440 1.00 93.25 87 VAL A O 1
ATOM 722 N N . TRP A 1 88 ? -16.688 10.126 5.128 1.00 90.88 88 TRP A N 1
ATOM 723 C CA . TRP A 1 88 ? -16.458 9.364 3.905 1.00 90.88 88 TRP A CA 1
ATOM 724 C C . TRP A 1 88 ? -17.042 10.110 2.690 1.00 90.88 88 TRP A C 1
ATOM 726 O O . TRP A 1 88 ? -16.291 10.409 1.762 1.00 90.88 88 TRP A O 1
ATOM 736 N N . ILE A 1 89 ? -18.309 10.540 2.740 1.00 90.44 89 ILE A N 1
ATOM 737 C CA . ILE A 1 89 ? -18.981 11.318 1.682 1.00 90.44 89 ILE A CA 1
ATOM 738 C C . ILE A 1 89 ? -18.227 12.623 1.393 1.00 90.44 89 ILE A C 1
ATOM 740 O O . ILE A 1 89 ? -17.830 12.863 0.252 1.00 90.44 89 ILE A O 1
ATOM 744 N N . LEU A 1 90 ? -17.973 13.436 2.420 1.00 92.19 90 LEU A N 1
ATOM 745 C CA . LEU A 1 90 ? -17.361 14.762 2.284 1.00 92.19 90 LEU A CA 1
ATOM 746 C C . LEU A 1 90 ? -15.917 14.694 1.777 1.00 92.19 90 LEU A C 1
ATOM 748 O O . LEU A 1 90 ? -15.468 15.569 1.044 1.00 92.19 90 LEU A O 1
ATOM 752 N N . THR A 1 91 ? -15.180 13.641 2.135 1.00 93.44 91 THR A N 1
ATOM 753 C CA . THR A 1 91 ? -13.792 13.451 1.691 1.00 93.44 91 THR A CA 1
ATOM 754 C C . THR A 1 91 ? -13.683 12.732 0.348 1.00 93.44 91 THR A C 1
ATOM 756 O O . THR A 1 91 ? -12.569 12.531 -0.125 1.00 93.44 91 THR A O 1
ATOM 759 N N . THR A 1 92 ? -14.786 12.357 -0.312 1.00 92.38 92 THR A N 1
ATOM 760 C CA . THR A 1 92 ? -14.757 11.672 -1.624 1.00 92.38 92 THR A CA 1
ATOM 761 C C . THR A 1 92 ? -13.886 12.382 -2.670 1.00 92.38 92 THR A C 1
ATOM 763 O O . THR A 1 92 ? -13.052 11.702 -3.274 1.00 92.38 92 THR A O 1
ATOM 766 N N . PRO A 1 93 ? -13.955 13.719 -2.850 1.00 93.81 93 PRO A N 1
ATOM 767 C CA . PRO A 1 93 ? -13.072 14.414 -3.792 1.00 93.81 93 PRO A CA 1
ATOM 768 C C . PRO A 1 93 ? -11.588 14.283 -3.419 1.00 93.81 93 PRO A C 1
ATOM 770 O O . PRO A 1 93 ? -10.741 14.026 -4.272 1.00 93.81 93 PRO A O 1
ATOM 773 N N . LEU A 1 94 ? -11.264 14.376 -2.125 1.00 95.62 94 LEU A N 1
ATOM 774 C CA . LEU A 1 94 ? -9.896 14.205 -1.625 1.00 95.62 94 LEU A CA 1
ATOM 775 C C . LEU A 1 94 ? -9.396 12.763 -1.810 1.00 95.62 94 LEU A C 1
ATOM 777 O O . LEU A 1 94 ? -8.229 12.542 -2.144 1.00 95.62 94 LEU A O 1
ATOM 781 N N . ARG A 1 95 ? -10.282 11.774 -1.656 1.00 94.25 95 ARG A N 1
ATOM 782 C CA . ARG A 1 95 ? -9.993 10.357 -1.924 1.00 94.25 95 ARG A CA 1
ATOM 783 C C . ARG A 1 95 ? -9.726 10.114 -3.403 1.00 94.25 95 ARG A C 1
ATOM 785 O O . ARG A 1 95 ? -8.786 9.400 -3.726 1.00 94.25 95 ARG A O 1
ATOM 792 N N . PHE A 1 96 ? -10.476 10.760 -4.294 1.00 96.38 96 PHE A N 1
ATOM 793 C CA . PHE A 1 96 ? -10.197 10.722 -5.728 1.00 96.38 96 PHE A CA 1
ATOM 794 C C . PHE A 1 96 ? -8.821 11.301 -6.055 1.00 96.38 96 PHE A C 1
ATOM 796 O O . PHE A 1 96 ? -8.037 10.651 -6.740 1.00 96.38 96 PHE A O 1
ATOM 803 N N . ILE A 1 97 ? -8.493 12.478 -5.519 1.00 96.88 97 ILE A N 1
ATOM 804 C CA . ILE A 1 97 ? -7.204 13.144 -5.754 1.00 96.88 97 ILE A CA 1
ATOM 805 C C . ILE A 1 97 ? -6.035 12.278 -5.256 1.00 96.88 97 ILE A C 1
ATOM 807 O O . ILE A 1 97 ? -5.069 12.048 -5.984 1.00 96.88 97 ILE A O 1
ATOM 811 N N . THR A 1 98 ? -6.126 11.753 -4.032 1.00 96.62 98 THR A N 1
ATOM 812 C CA . THR A 1 98 ? -5.075 10.902 -3.446 1.00 96.62 98 THR A CA 1
ATOM 813 C C . THR A 1 98 ? -4.960 9.544 -4.140 1.00 96.62 98 THR A C 1
ATOM 815 O O . THR A 1 98 ? -3.841 9.072 -4.350 1.00 96.62 98 THR A O 1
ATOM 818 N N . ALA A 1 99 ? -6.076 8.936 -4.557 1.00 97.44 99 ALA A N 1
ATOM 819 C CA . ALA A 1 99 ? -6.075 7.708 -5.349 1.00 97.44 99 ALA A CA 1
ATOM 820 C C . ALA A 1 99 ? -5.485 7.944 -6.747 1.00 97.44 99 ALA A C 1
ATOM 822 O O . ALA A 1 99 ? -4.620 7.193 -7.181 1.00 97.44 99 ALA A O 1
ATOM 823 N N . MET A 1 100 ? -5.862 9.019 -7.439 1.00 97.94 100 MET A N 1
ATOM 824 C CA . MET A 1 100 ? -5.276 9.363 -8.738 1.00 97.94 100 MET A CA 1
ATOM 825 C C . MET A 1 100 ? -3.758 9.548 -8.622 1.00 97.94 100 MET A C 1
ATOM 827 O O . MET A 1 100 ? -2.987 9.042 -9.436 1.00 97.94 100 MET A O 1
ATOM 831 N N . TYR A 1 101 ? -3.304 10.209 -7.560 1.00 97.62 101 TYR A N 1
ATOM 832 C CA . TYR A 1 101 ? -1.883 10.419 -7.346 1.00 97.62 101 TYR A CA 1
ATOM 833 C C . TYR A 1 101 ? -1.126 9.129 -7.018 1.00 97.62 101 TYR A C 1
ATOM 835 O O . TYR A 1 101 ? -0.210 8.739 -7.740 1.00 97.62 101 TYR A O 1
ATOM 843 N N . PHE A 1 102 ? -1.482 8.449 -5.928 1.00 96.44 102 PHE A N 1
ATOM 844 C CA . PHE A 1 102 ? -0.711 7.297 -5.470 1.00 96.44 102 PHE A CA 1
ATOM 845 C C . PHE A 1 102 ? -1.030 6.023 -6.247 1.00 96.44 102 PHE A C 1
ATOM 847 O O . PHE A 1 102 ? -0.119 5.236 -6.521 1.00 96.44 102 PHE A O 1
ATOM 854 N N . ASP A 1 103 ? -2.304 5.801 -6.583 1.00 97.12 103 ASP A N 1
ATOM 855 C CA . ASP A 1 103 ? -2.738 4.550 -7.191 1.00 97.12 103 ASP A CA 1
ATOM 856 C C . ASP A 1 103 ? -2.547 4.494 -8.705 1.00 97.12 103 ASP A C 1
ATOM 858 O O . ASP A 1 103 ? -2.342 3.393 -9.233 1.00 97.12 103 ASP A O 1
ATOM 862 N N . VAL A 1 104 ? -2.555 5.653 -9.371 1.00 96.94 104 VAL A N 1
ATOM 863 C CA . VAL A 1 104 ? -2.344 5.795 -10.817 1.00 96.94 104 VAL A CA 1
ATOM 864 C C . VAL A 1 104 ? -0.968 6.369 -11.104 1.00 96.94 104 VAL A C 1
ATOM 866 O O . VAL A 1 104 ? -0.085 5.629 -11.531 1.00 96.94 104 VAL A O 1
ATOM 869 N N . LEU A 1 105 ? -0.749 7.650 -10.815 1.00 96.06 105 LEU A N 1
ATOM 870 C CA . LEU A 1 105 ? 0.446 8.365 -11.255 1.00 96.06 105 LEU A CA 1
ATOM 871 C C . LEU A 1 105 ? 1.733 7.734 -10.693 1.00 96.06 105 LEU A C 1
ATOM 873 O O . LEU A 1 105 ? 2.569 7.242 -11.454 1.00 96.06 105 LEU A O 1
ATOM 877 N N . VAL A 1 106 ? 1.883 7.693 -9.366 1.00 93.56 106 VAL A N 1
ATOM 878 C CA . VAL A 1 106 ? 3.084 7.156 -8.705 1.00 93.56 106 VAL A CA 1
ATOM 879 C C . VAL A 1 106 ? 3.274 5.681 -9.047 1.00 93.56 106 VAL A C 1
ATOM 881 O O . VAL A 1 106 ? 4.370 5.272 -9.427 1.00 93.56 106 VAL A O 1
ATOM 884 N N . TYR A 1 107 ? 2.214 4.877 -8.939 1.00 93.19 107 TYR A N 1
ATOM 885 C CA . TYR A 1 107 ? 2.301 3.438 -9.169 1.00 93.19 107 TYR A CA 1
ATOM 886 C C . TYR A 1 107 ? 2.730 3.086 -10.596 1.00 93.19 107 TYR A C 1
ATOM 888 O O . TYR A 1 107 ? 3.647 2.275 -10.770 1.00 93.19 107 TYR A O 1
ATOM 896 N N . LEU A 1 108 ? 2.065 3.662 -11.605 1.00 93.50 108 LEU A N 1
ATOM 897 C CA . LEU A 1 108 ? 2.348 3.375 -13.010 1.00 93.50 108 LEU A CA 1
ATOM 898 C C . LEU A 1 108 ? 3.730 3.878 -13.391 1.00 93.50 108 LEU A C 1
ATOM 900 O O . LEU A 1 108 ? 4.478 3.147 -14.033 1.00 93.50 108 LEU A O 1
ATOM 904 N N . PHE A 1 109 ? 4.109 5.069 -12.930 1.00 92.44 109 PHE A N 1
ATOM 905 C CA . PHE A 1 109 ? 5.435 5.600 -13.195 1.00 92.44 109 PHE A CA 1
ATOM 906 C C . PHE A 1 109 ? 6.542 4.729 -12.581 1.00 92.44 109 PHE A C 1
ATOM 908 O O . PHE A 1 109 ? 7.495 4.375 -13.274 1.00 92.44 109 PHE A O 1
ATOM 915 N N . VAL A 1 110 ? 6.411 4.320 -11.312 1.00 88.94 110 VAL A N 1
ATOM 916 C CA . VAL A 1 110 ? 7.382 3.415 -10.668 1.00 88.94 110 VAL A CA 1
ATOM 917 C C . VAL A 1 110 ? 7.439 2.072 -11.399 1.00 88.94 110 VAL A C 1
ATOM 919 O O . VAL A 1 110 ? 8.526 1.562 -11.659 1.00 88.94 110 VAL A O 1
ATOM 922 N N . SER A 1 111 ? 6.287 1.513 -11.784 1.00 89.31 111 SER A N 1
ATOM 923 C CA . SER A 1 111 ? 6.218 0.232 -12.501 1.00 89.31 111 SER A CA 1
ATOM 924 C C . SER A 1 111 ? 6.850 0.293 -13.896 1.00 89.31 111 SER A C 1
ATOM 926 O O . SER A 1 111 ? 7.599 -0.612 -14.279 1.00 89.31 111 SER A O 1
ATOM 928 N N . LEU A 1 112 ? 6.578 1.364 -14.644 1.00 90.00 112 LEU A N 1
ATOM 929 C CA . LEU A 1 112 ? 7.164 1.607 -15.958 1.00 90.00 112 LEU A CA 1
ATOM 930 C C . LEU A 1 112 ? 8.665 1.804 -15.835 1.00 90.00 112 LEU A C 1
ATOM 932 O O . LEU A 1 112 ? 9.426 1.148 -16.539 1.00 90.00 112 LEU A O 1
ATOM 936 N N . SER A 1 113 ? 9.086 2.657 -14.904 1.00 88.62 113 SER A N 1
ATOM 937 C CA . SER A 1 113 ? 10.493 2.932 -14.671 1.00 88.62 113 SER A CA 1
ATOM 938 C C . SER A 1 113 ? 11.262 1.662 -14.317 1.00 88.62 113 SER A C 1
ATOM 940 O O . SER A 1 113 ? 12.304 1.423 -14.913 1.00 88.62 113 SER A O 1
ATOM 942 N N . ASP A 1 114 ? 10.734 0.810 -13.434 1.00 86.62 114 ASP A N 1
ATOM 943 C CA . ASP A 1 114 ? 11.360 -0.471 -13.087 1.00 86.62 114 ASP A CA 1
ATOM 944 C C . ASP A 1 114 ? 11.408 -1.445 -14.278 1.00 86.62 114 ASP A C 1
ATOM 946 O O . ASP A 1 114 ? 12.365 -2.211 -14.419 1.00 86.62 114 ASP A O 1
ATOM 950 N N . SER A 1 115 ? 10.401 -1.416 -15.155 1.00 87.88 115 SER A N 1
ATOM 951 C CA . SER A 1 115 ? 10.351 -2.260 -16.356 1.00 87.88 115 SER A CA 1
ATOM 952 C C . SER A 1 115 ? 11.324 -1.791 -17.442 1.00 87.88 115 SER A C 1
ATOM 954 O O . SER A 1 115 ? 12.003 -2.623 -18.041 1.00 87.88 115 SER A O 1
ATOM 956 N N . VAL A 1 116 ? 11.434 -0.477 -17.666 1.00 88.44 116 VAL A N 1
ATOM 957 C CA . VAL A 1 116 ? 12.427 0.141 -18.564 1.00 88.44 116 VAL A CA 1
ATOM 958 C C . VAL A 1 116 ? 13.836 -0.159 -18.063 1.00 88.44 116 VAL A C 1
ATOM 960 O O . VAL A 1 116 ? 14.695 -0.598 -18.825 1.00 88.44 116 VAL A O 1
ATOM 963 N N . ASP A 1 117 ? 14.056 -0.022 -16.761 1.00 84.00 117 ASP A N 1
ATOM 964 C CA . ASP A 1 117 ? 15.323 -0.361 -16.129 1.00 84.00 117 ASP A CA 1
ATOM 965 C C . ASP A 1 117 ? 15.686 -1.844 -16.276 1.00 84.00 117 ASP A C 1
ATOM 967 O O . ASP A 1 117 ? 16.861 -2.168 -16.416 1.00 84.00 117 ASP A O 1
ATOM 971 N N . GLU A 1 118 ? 14.717 -2.763 -16.236 1.00 85.31 118 GLU A N 1
ATOM 972 C CA . GLU A 1 118 ? 14.959 -4.192 -16.477 1.00 85.31 118 GLU A CA 1
ATOM 973 C C . GLU A 1 118 ? 15.213 -4.501 -17.961 1.00 85.31 118 GLU A C 1
ATOM 975 O O . GLU A 1 118 ? 15.990 -5.404 -18.275 1.00 85.31 118 GLU A O 1
ATOM 980 N N . LEU A 1 119 ? 14.596 -3.749 -18.879 1.00 87.88 119 LEU A N 1
ATOM 981 C CA . LEU A 1 119 ? 14.850 -3.859 -20.316 1.00 87.88 119 LEU A CA 1
ATOM 982 C C . LEU A 1 119 ? 16.292 -3.449 -20.650 1.00 87.88 119 LEU A C 1
ATOM 984 O O . LEU A 1 119 ? 17.002 -4.200 -21.328 1.00 87.88 119 LEU A O 1
ATOM 988 N N . LEU A 1 120 ? 16.708 -2.282 -20.145 1.00 85.69 120 LEU A N 1
ATOM 989 C CA . LEU A 1 120 ? 18.014 -1.674 -20.405 1.00 85.69 120 LEU A CA 1
ATOM 990 C C . LEU A 1 120 ? 19.127 -2.334 -19.574 1.00 85.69 120 LEU A C 1
ATOM 992 O O . LEU A 1 120 ? 20.172 -2.700 -20.114 1.00 85.69 120 LEU A O 1
ATOM 996 N N . HIS A 1 121 ? 18.873 -2.569 -18.283 1.00 83.88 121 HIS A N 1
ATOM 997 C CA . HIS A 1 121 ? 19.808 -3.138 -17.304 1.00 83.88 121 HIS A CA 1
ATOM 998 C C . HIS A 1 121 ? 19.234 -4.376 -16.606 1.00 83.88 121 HIS A C 1
ATOM 1000 O O . HIS A 1 121 ? 18.932 -4.334 -15.400 1.00 83.88 121 HIS A O 1
ATOM 1006 N N . PRO A 1 122 ? 19.115 -5.504 -17.324 1.00 83.25 122 PRO A N 1
ATOM 1007 C CA . PRO A 1 122 ? 18.681 -6.755 -16.725 1.00 83.25 122 PRO A CA 1
ATOM 1008 C C . PRO A 1 122 ? 19.704 -7.216 -15.684 1.00 83.25 122 PRO A C 1
ATOM 1010 O O . PRO A 1 122 ? 20.808 -7.659 -16.005 1.00 83.25 122 PRO A O 1
ATOM 1013 N N . LYS A 1 123 ? 19.332 -7.116 -14.409 1.00 74.06 123 LYS A N 1
ATOM 1014 C CA . LYS A 1 123 ? 20.197 -7.463 -13.266 1.00 74.06 123 LYS A CA 1
ATOM 1015 C C . LYS A 1 123 ? 19.677 -8.670 -12.485 1.00 74.06 123 LYS A C 1
ATOM 1017 O O . LYS A 1 123 ? 20.232 -9.024 -11.446 1.00 74.06 123 LYS A O 1
ATOM 1022 N N . LEU A 1 124 ? 18.630 -9.322 -12.990 1.00 69.19 124 LEU A N 1
ATOM 1023 C CA . LEU A 1 124 ? 17.949 -10.429 -12.328 1.00 69.19 124 LEU A CA 1
ATOM 1024 C C . LEU A 1 124 ? 18.199 -11.781 -13.004 1.00 69.19 124 LEU A C 1
ATOM 1026 O O . LEU A 1 124 ? 18.668 -11.883 -14.141 1.00 69.19 124 LEU A O 1
ATOM 1030 N N . GLY A 1 125 ? 17.897 -12.848 -12.262 1.00 72.19 125 GLY A N 1
ATOM 1031 C CA . GLY A 1 125 ? 17.957 -14.228 -12.741 1.00 72.19 125 GLY A CA 1
ATOM 1032 C C . GLY A 1 125 ? 19.311 -14.603 -13.348 1.00 72.19 125 GLY A C 1
ATOM 1033 O O . GLY A 1 125 ? 20.371 -14.340 -12.778 1.00 72.19 125 GLY A O 1
ATOM 1034 N N . LYS A 1 126 ? 19.274 -15.203 -14.544 1.00 73.62 126 LYS A N 1
ATOM 1035 C CA . LYS A 1 126 ? 20.459 -15.713 -15.256 1.00 73.62 126 LYS A CA 1
ATOM 1036 C C . LYS A 1 126 ? 21.451 -14.621 -15.695 1.00 73.62 126 LYS A C 1
ATOM 1038 O O . LYS A 1 126 ? 22.543 -14.985 -16.140 1.00 73.62 126 LYS A O 1
ATOM 1043 N N . MET A 1 127 ? 21.087 -13.336 -15.597 1.00 80.12 127 MET A N 1
ATOM 1044 C CA . MET A 1 127 ? 21.933 -12.186 -15.954 1.00 80.12 127 MET A CA 1
ATOM 1045 C C . MET A 1 127 ? 22.751 -11.648 -14.772 1.00 80.12 127 MET A C 1
ATOM 1047 O O . MET A 1 127 ? 23.835 -11.120 -14.995 1.00 80.12 127 MET A O 1
ATOM 1051 N N . ARG A 1 128 ? 22.298 -11.850 -13.522 1.00 76.75 128 ARG A N 1
ATOM 1052 C CA . ARG A 1 128 ? 22.900 -11.262 -12.303 1.00 76.75 128 ARG A CA 1
ATOM 1053 C C . ARG A 1 128 ? 24.409 -11.498 -12.166 1.00 76.75 128 ARG A C 1
ATOM 1055 O O . ARG A 1 128 ? 25.126 -10.629 -11.683 1.00 76.75 128 ARG A O 1
ATOM 1062 N N . HIS A 1 129 ? 24.882 -12.675 -12.568 1.00 81.44 129 HIS A N 1
ATOM 1063 C CA . HIS A 1 129 ? 26.277 -13.101 -12.399 1.00 81.44 129 HIS A CA 1
ATOM 1064 C C . HIS A 1 129 ? 27.096 -13.045 -13.697 1.00 81.44 129 HIS A C 1
ATOM 1066 O O . HIS A 1 129 ? 28.239 -13.495 -13.724 1.00 81.44 129 HIS A O 1
ATOM 1072 N N . ARG A 1 130 ? 26.519 -12.549 -14.799 1.00 83.81 130 ARG A N 1
ATOM 1073 C CA . ARG A 1 130 ? 27.182 -12.528 -16.110 1.00 83.81 130 ARG A CA 1
ATOM 1074 C C . ARG A 1 130 ? 27.915 -11.206 -16.308 1.00 83.81 130 ARG A C 1
ATOM 1076 O O . ARG A 1 130 ? 27.423 -10.156 -15.915 1.00 83.81 130 ARG A O 1
ATOM 1083 N N . LYS A 1 131 ? 29.092 -11.272 -16.931 1.00 87.50 131 LYS A N 1
ATOM 1084 C CA . LYS A 1 131 ? 29.956 -10.122 -17.230 1.00 87.50 131 LYS A CA 1
ATOM 1085 C C . LYS A 1 131 ? 30.495 -10.224 -18.661 1.00 87.50 131 LYS A C 1
ATOM 1087 O O . LYS A 1 131 ? 30.453 -11.302 -19.259 1.00 87.50 131 LYS A O 1
ATOM 1092 N N . GLY A 1 132 ? 30.999 -9.109 -19.191 1.00 89.44 132 GLY A N 1
ATOM 1093 C CA . GLY A 1 132 ? 31.675 -9.048 -20.492 1.00 89.44 132 GLY A CA 1
ATOM 1094 C C . GLY A 1 132 ? 30.812 -9.548 -21.655 1.00 89.44 132 GLY A C 1
ATOM 1095 O O . GLY A 1 132 ? 29.604 -9.312 -21.696 1.00 89.44 132 GLY A O 1
ATOM 1096 N N . MET A 1 133 ? 31.423 -10.281 -22.586 1.00 88.62 133 MET A N 1
ATOM 1097 C CA . MET A 1 133 ? 30.755 -10.772 -23.801 1.00 88.62 133 MET A CA 1
ATOM 1098 C C . MET A 1 133 ? 29.562 -11.693 -23.521 1.00 88.62 133 MET A C 1
ATOM 1100 O O . MET A 1 133 ? 28.563 -11.640 -24.233 1.00 88.62 133 MET A O 1
ATOM 1104 N N . ALA A 1 134 ? 29.616 -12.492 -22.451 1.00 86.75 134 ALA A N 1
ATOM 1105 C CA . ALA A 1 134 ? 28.509 -13.367 -22.061 1.00 86.75 134 ALA A CA 1
ATOM 1106 C C . ALA A 1 134 ? 27.280 -12.591 -21.554 1.00 86.75 134 ALA A C 1
ATOM 1108 O O . ALA A 1 134 ? 26.156 -13.089 -21.642 1.00 86.75 134 ALA A O 1
ATOM 1109 N N . TYR A 1 135 ? 27.484 -11.392 -20.997 1.00 88.56 135 TYR A N 1
ATOM 1110 C CA . TYR A 1 135 ? 26.390 -10.479 -20.671 1.00 88.56 135 TYR A CA 1
ATOM 1111 C C . TYR A 1 135 ? 25.823 -9.865 -21.952 1.00 88.56 135 TYR A C 1
ATOM 1113 O O . TYR A 1 135 ? 24.617 -9.940 -22.166 1.00 88.56 135 TYR A O 1
ATOM 1121 N N . TRP A 1 136 ? 26.683 -9.333 -22.825 1.00 87.06 136 TRP A N 1
ATOM 1122 C CA . TRP A 1 136 ? 26.271 -8.685 -24.074 1.00 87.06 136 TRP A CA 1
ATOM 1123 C C . TRP A 1 136 ? 25.490 -9.607 -25.011 1.00 87.06 136 TRP A C 1
ATOM 1125 O O . TRP A 1 136 ? 24.426 -9.223 -25.491 1.00 87.06 136 TRP A O 1
ATOM 1135 N N . SER A 1 137 ? 25.947 -10.843 -25.218 1.00 86.94 137 SER A N 1
ATOM 1136 C CA . SER A 1 137 ? 25.259 -11.793 -26.099 1.00 86.94 137 SER A CA 1
ATOM 1137 C C . SER A 1 137 ? 23.860 -12.148 -25.588 1.00 86.94 137 SER A C 1
ATOM 1139 O O . SER A 1 137 ? 22.890 -12.128 -26.342 1.00 86.94 137 SER A O 1
ATOM 1141 N N . ARG A 1 138 ? 23.713 -12.405 -24.283 1.00 87.75 138 ARG A N 1
ATOM 1142 C CA . ARG A 1 138 ? 22.407 -12.660 -23.649 1.00 87.75 138 ARG A CA 1
ATOM 1143 C C . ARG A 1 138 ? 21.540 -11.415 -23.562 1.00 87.75 138 ARG A C 1
ATOM 1145 O O . ARG A 1 138 ? 20.313 -11.516 -23.589 1.00 87.75 138 ARG A O 1
ATOM 1152 N N . TRP A 1 139 ? 22.159 -10.248 -23.428 1.00 90.00 139 TRP A N 1
ATOM 1153 C CA . TRP A 1 139 ? 21.451 -8.988 -23.513 1.00 90.00 139 TRP A CA 1
ATOM 1154 C C . TRP A 1 139 ? 20.815 -8.869 -24.900 1.00 90.00 139 TRP A C 1
ATOM 1156 O O . TRP A 1 139 ? 19.597 -8.744 -24.963 1.00 90.00 139 TRP A O 1
ATOM 1166 N N . LEU A 1 140 ? 21.582 -9.034 -25.978 1.00 88.56 140 LEU A N 1
ATOM 1167 C CA . LEU A 1 140 ? 21.085 -8.905 -27.347 1.00 88.56 140 LEU A CA 1
ATOM 1168 C C . LEU A 1 140 ? 20.021 -9.963 -27.680 1.00 88.56 140 LEU A C 1
ATOM 1170 O O . LEU A 1 140 ? 18.902 -9.613 -28.041 1.00 88.56 140 LEU A O 1
ATOM 1174 N N . MET A 1 141 ? 20.322 -11.248 -27.461 1.00 89.38 141 MET A N 1
ATOM 1175 C CA . MET A 1 141 ? 19.383 -12.346 -27.744 1.00 89.38 141 MET A CA 1
ATOM 1176 C C . MET A 1 141 ? 18.107 -12.270 -26.895 1.00 89.38 141 MET A C 1
ATOM 1178 O O . MET A 1 141 ? 17.028 -12.644 -27.343 1.00 89.38 141 MET A O 1
ATOM 1182 N N . GLY A 1 142 ? 18.216 -11.795 -25.652 1.00 88.25 142 GLY A N 1
ATOM 1183 C CA . GLY A 1 142 ? 17.078 -11.661 -24.746 1.00 88.25 142 GLY A CA 1
ATOM 1184 C C . GLY A 1 142 ? 16.276 -10.372 -24.925 1.00 88.25 142 GLY A C 1
ATOM 1185 O O . GLY A 1 142 ? 15.249 -10.227 -24.264 1.00 88.25 142 GLY A O 1
ATOM 1186 N N . MET A 1 143 ? 16.727 -9.425 -25.756 1.00 89.31 143 MET A N 1
ATOM 1187 C CA . MET A 1 143 ? 16.092 -8.111 -25.904 1.00 89.31 143 MET A CA 1
ATOM 1188 C C . MET A 1 143 ? 14.641 -8.206 -26.411 1.00 89.31 143 MET A C 1
ATOM 1190 O O . MET A 1 143 ? 13.782 -7.633 -25.737 1.00 89.31 143 MET A O 1
ATOM 1194 N N . PRO A 1 144 ? 14.307 -8.986 -27.464 1.00 90.75 144 PRO A N 1
ATOM 1195 C CA . PRO A 1 144 ? 12.921 -9.109 -27.928 1.00 90.75 144 PRO A CA 1
ATOM 1196 C C . PRO A 1 144 ? 11.981 -9.649 -26.842 1.00 90.75 144 PRO A C 1
ATOM 1198 O O . PRO A 1 144 ? 10.898 -9.112 -26.617 1.00 90.75 144 PRO A O 1
ATOM 1201 N N . PHE A 1 145 ? 12.432 -10.660 -26.091 1.00 89.62 145 PHE A N 1
ATOM 1202 C CA . PHE A 1 145 ? 11.663 -11.214 -24.976 1.00 89.62 145 PHE A CA 1
ATOM 1203 C C . PHE A 1 145 ? 11.471 -10.190 -23.849 1.00 89.62 145 PHE A C 1
ATOM 1205 O O . PHE A 1 145 ? 10.370 -10.052 -23.320 1.00 89.62 145 PHE A O 1
ATOM 1212 N N . ARG A 1 146 ? 12.516 -9.431 -23.489 1.00 89.25 146 ARG A N 1
ATOM 1213 C CA . ARG A 1 146 ? 12.410 -8.371 -22.472 1.00 89.25 146 ARG A CA 1
ATOM 1214 C C . ARG A 1 146 ? 11.491 -7.232 -22.914 1.00 89.25 146 ARG A C 1
ATOM 1216 O O . ARG A 1 146 ? 10.787 -6.692 -22.067 1.00 89.25 146 ARG A O 1
ATOM 1223 N N . ALA A 1 147 ? 11.462 -6.892 -24.202 1.00 90.69 147 ALA A N 1
ATOM 1224 C CA . ALA A 1 147 ? 10.542 -5.895 -24.745 1.00 90.69 147 ALA A CA 1
ATOM 1225 C C . ALA A 1 147 ? 9.081 -6.367 -24.637 1.00 90.69 147 ALA A C 1
ATOM 1227 O O . ALA A 1 147 ? 8.241 -5.640 -24.108 1.00 90.69 147 ALA A O 1
ATOM 1228 N N . GLY A 1 148 ? 8.789 -7.617 -25.019 1.00 92.19 148 GLY A N 1
ATOM 1229 C CA . GLY A 1 148 ? 7.465 -8.214 -24.801 1.00 92.19 148 GLY A CA 1
ATOM 1230 C C . GLY A 1 148 ? 7.082 -8.273 -23.316 1.00 92.19 148 GLY A C 1
ATOM 1231 O O . GLY A 1 148 ? 5.960 -7.942 -22.936 1.00 92.19 148 GLY A O 1
ATOM 1232 N N . TRP A 1 149 ? 8.041 -8.603 -22.447 1.00 89.69 149 TRP A N 1
ATOM 1233 C CA . TRP A 1 149 ? 7.844 -8.629 -20.997 1.00 89.69 149 TRP A CA 1
ATOM 1234 C C . TRP A 1 149 ? 7.572 -7.243 -20.400 1.00 89.69 149 TRP A C 1
ATOM 1236 O O . TRP A 1 149 ? 6.788 -7.127 -19.458 1.00 89.69 149 TRP A O 1
ATOM 1246 N N . LEU A 1 150 ? 8.187 -6.191 -20.951 1.00 91.19 150 LEU A N 1
ATOM 1247 C CA . LEU A 1 150 ? 7.901 -4.804 -20.592 1.00 91.19 150 LEU A CA 1
ATOM 1248 C C . LEU A 1 150 ? 6.445 -4.454 -20.913 1.00 91.19 150 LEU A C 1
ATOM 1250 O O . LEU A 1 150 ? 5.766 -3.904 -20.047 1.00 91.19 150 LEU A O 1
ATOM 1254 N N . LEU A 1 151 ? 5.947 -4.806 -22.101 1.00 93.31 151 LEU A N 1
ATOM 1255 C CA . LEU A 1 151 ? 4.550 -4.556 -22.473 1.00 93.31 151 LEU A CA 1
ATOM 1256 C C . LEU A 1 151 ? 3.588 -5.314 -21.552 1.00 93.31 151 LEU A C 1
ATOM 1258 O O . LEU A 1 151 ? 2.686 -4.712 -20.973 1.00 93.31 151 LEU A O 1
ATOM 1262 N N . TYR A 1 152 ? 3.836 -6.609 -21.342 1.00 93.44 152 TYR A N 1
ATOM 1263 C CA . TYR A 1 152 ? 3.009 -7.455 -20.482 1.00 93.44 152 TYR A CA 1
ATOM 1264 C C . TYR A 1 152 ? 2.926 -6.926 -19.042 1.00 93.44 152 TYR A C 1
ATOM 1266 O O . TYR A 1 152 ? 1.835 -6.727 -18.510 1.00 93.44 152 TYR A O 1
ATOM 1274 N N . LYS A 1 153 ? 4.070 -6.624 -18.415 1.00 91.31 153 LYS A N 1
ATOM 1275 C CA . LYS A 1 153 ? 4.109 -6.088 -17.044 1.00 91.31 153 LYS A CA 1
ATOM 1276 C C . LYS A 1 153 ? 3.411 -4.742 -16.914 1.00 91.31 153 LYS A C 1
ATOM 1278 O O . LYS A 1 153 ? 2.743 -4.501 -15.914 1.00 91.31 153 LYS A O 1
ATOM 1283 N N . ASN A 1 154 ? 3.565 -3.854 -17.894 1.00 93.44 154 ASN A N 1
ATOM 1284 C CA . ASN A 1 154 ? 2.907 -2.552 -17.837 1.00 93.44 154 ASN A CA 1
ATOM 1285 C C . ASN A 1 154 ? 1.400 -2.658 -18.083 1.00 93.44 154 ASN A C 1
ATOM 1287 O O . ASN A 1 154 ? 0.647 -1.957 -17.416 1.00 93.44 154 ASN A O 1
ATOM 1291 N N . ALA A 1 155 ? 0.943 -3.585 -18.930 1.00 95.94 155 ALA A N 1
ATOM 1292 C CA . ALA A 1 155 ? -0.481 -3.885 -19.062 1.00 95.94 155 ALA A CA 1
ATOM 1293 C C . ALA A 1 155 ? -1.074 -4.375 -17.729 1.00 95.94 155 ALA A C 1
ATOM 1295 O O . ALA A 1 155 ? -2.079 -3.838 -17.267 1.00 95.94 155 ALA A O 1
ATOM 1296 N N . LEU A 1 156 ? -0.405 -5.312 -17.046 1.00 95.94 156 LEU A N 1
ATOM 1297 C CA . LEU A 1 156 ? -0.819 -5.740 -15.705 1.00 95.94 156 LEU A CA 1
ATOM 1298 C C . LEU A 1 156 ? -0.778 -4.588 -14.689 1.00 95.94 156 LEU A C 1
ATOM 1300 O O . LEU A 1 156 ? -1.665 -4.479 -13.851 1.00 95.94 156 LEU A O 1
ATOM 1304 N N . ALA A 1 157 ? 0.213 -3.696 -14.771 1.00 95.00 157 ALA A N 1
ATOM 1305 C CA . ALA A 1 157 ? 0.303 -2.535 -13.889 1.00 95.00 157 ALA A CA 1
ATOM 1306 C C . ALA A 1 157 ? -0.862 -1.547 -14.080 1.00 95.00 157 ALA A C 1
ATOM 1308 O O . ALA A 1 157 ? -1.329 -0.968 -13.097 1.00 95.00 157 ALA A O 1
ATOM 1309 N N . VAL A 1 158 ? -1.356 -1.377 -15.310 1.00 97.56 158 VAL A N 1
ATOM 1310 C CA . VAL A 1 158 ? -2.579 -0.606 -15.592 1.00 97.56 158 VAL A CA 1
ATOM 1311 C C . VAL A 1 158 ? -3.783 -1.251 -14.910 1.00 97.56 158 VAL A C 1
ATOM 1313 O O . VAL A 1 158 ? -4.514 -0.562 -14.200 1.00 97.56 158 VAL A O 1
ATOM 1316 N N . VAL A 1 159 ? -3.939 -2.573 -15.014 1.00 97.75 159 VAL A N 1
ATOM 1317 C CA . VAL A 1 159 ? -5.022 -3.294 -14.324 1.00 97.75 159 VAL A CA 1
ATOM 1318 C C . VAL A 1 159 ? -4.890 -3.170 -12.800 1.00 97.75 159 VAL A C 1
ATOM 1320 O O . VAL A 1 159 ? -5.861 -2.830 -12.127 1.00 97.75 159 VAL A O 1
ATOM 1323 N N . ASP A 1 160 ? -3.689 -3.350 -12.241 1.00 96.31 160 ASP A N 1
ATOM 1324 C CA . ASP A 1 160 ? -3.423 -3.151 -10.809 1.00 96.31 160 ASP A CA 1
ATOM 1325 C C . ASP A 1 160 ? -3.832 -1.754 -10.334 1.00 96.31 160 ASP A C 1
ATOM 1327 O O . ASP A 1 160 ? -4.344 -1.588 -9.224 1.00 96.31 160 ASP A O 1
ATOM 1331 N N . SER A 1 161 ? -3.529 -0.746 -11.154 1.00 97.31 161 SER A N 1
ATOM 1332 C CA . SER A 1 161 ? -3.833 0.653 -10.890 1.00 97.31 161 SER A CA 1
ATOM 1333 C C . SER A 1 161 ? -5.336 0.893 -10.865 1.00 97.31 161 SER A C 1
ATOM 1335 O O . SER A 1 161 ? -5.835 1.411 -9.868 1.00 97.31 161 SER A O 1
ATOM 1337 N N . MET A 1 162 ? -6.062 0.427 -11.884 1.00 98.06 162 MET A N 1
ATOM 1338 C CA . MET A 1 162 ? -7.523 0.521 -11.940 1.00 98.06 162 MET A CA 1
ATOM 1339 C C . MET A 1 162 ? -8.183 -0.167 -10.742 1.00 98.06 162 MET A C 1
ATOM 1341 O O . MET A 1 162 ? -9.059 0.413 -10.099 1.00 98.06 162 MET A O 1
ATOM 1345 N N . MET A 1 163 ? -7.731 -1.378 -10.398 1.00 98.00 163 MET A N 1
ATOM 1346 C CA . MET A 1 163 ? -8.294 -2.134 -9.281 1.00 98.00 163 MET A CA 1
ATOM 1347 C C . MET A 1 163 ? -8.126 -1.399 -7.953 1.00 98.00 163 MET A C 1
ATOM 1349 O O . MET A 1 163 ? -9.098 -1.211 -7.219 1.00 98.00 163 MET A O 1
ATOM 1353 N N . MET A 1 164 ? -6.904 -0.960 -7.640 1.00 97.19 164 MET A N 1
ATOM 1354 C CA . MET A 1 164 ? -6.650 -0.275 -6.375 1.00 97.19 164 MET A CA 1
ATOM 1355 C C . MET A 1 164 ? -7.273 1.121 -6.338 1.00 97.19 164 MET A C 1
ATOM 1357 O O . MET A 1 164 ? -7.729 1.543 -5.282 1.00 97.19 164 MET A O 1
ATOM 1361 N N . PHE A 1 165 ? -7.347 1.819 -7.472 1.00 98.12 165 PHE A N 1
ATOM 1362 C CA . PHE A 1 165 ? -8.033 3.103 -7.579 1.00 98.12 165 PHE A CA 1
ATOM 1363 C C . PHE A 1 165 ? -9.503 2.981 -7.157 1.00 98.12 165 PHE A C 1
ATOM 1365 O O . PHE A 1 165 ? -9.946 3.696 -6.260 1.00 98.12 165 PHE A O 1
ATOM 1372 N N . VAL A 1 166 ? -10.236 2.007 -7.709 1.00 97.75 166 VAL A N 1
ATOM 1373 C CA . VAL A 1 166 ? -11.636 1.749 -7.328 1.00 97.75 166 VAL A CA 1
ATOM 1374 C C . VAL A 1 166 ? -11.757 1.354 -5.851 1.00 97.75 166 VAL A C 1
ATOM 1376 O O . VAL A 1 166 ? -12.635 1.852 -5.146 1.00 97.75 166 VAL A O 1
ATOM 1379 N N . ILE A 1 167 ? -10.844 0.522 -5.340 1.00 97.12 167 ILE A N 1
ATOM 1380 C CA . ILE A 1 167 ? -10.804 0.168 -3.912 1.00 97.12 167 ILE A CA 1
ATOM 1381 C C . ILE A 1 167 ? -10.592 1.411 -3.034 1.00 97.12 167 ILE A C 1
ATOM 1383 O O . ILE A 1 167 ? -11.298 1.565 -2.039 1.00 97.12 167 ILE A O 1
ATOM 1387 N N . SER A 1 168 ? -9.675 2.308 -3.404 1.00 96.44 168 SER A N 1
ATOM 1388 C CA . SER A 1 168 ? -9.381 3.553 -2.679 1.00 96.44 168 SER A CA 1
ATOM 1389 C C . SER A 1 168 ? -10.551 4.545 -2.679 1.00 96.44 168 SER A C 1
ATOM 1391 O O . SER A 1 168 ? -10.715 5.293 -1.714 1.00 96.44 168 SER A O 1
ATOM 1393 N N . LEU A 1 169 ? -11.384 4.547 -3.726 1.00 95.19 169 LEU A N 1
ATOM 1394 C CA . LEU A 1 169 ? -12.598 5.369 -3.781 1.00 95.19 169 LEU A CA 1
ATOM 1395 C C . LEU A 1 169 ? -13.721 4.827 -2.893 1.00 95.19 169 LEU A C 1
ATOM 1397 O O . LEU A 1 169 ? -14.510 5.594 -2.348 1.00 95.19 169 LEU A O 1
ATOM 1401 N N . VAL A 1 170 ? -13.809 3.508 -2.740 1.00 94.25 170 VAL A N 1
ATOM 1402 C CA . VAL A 1 170 ? -14.907 2.865 -2.003 1.00 94.25 170 VAL A CA 1
ATOM 1403 C C . VAL A 1 170 ? -14.565 2.711 -0.526 1.00 94.25 170 VAL A C 1
ATOM 1405 O O . VAL A 1 170 ? -15.398 2.960 0.340 1.00 94.25 170 VAL A O 1
ATOM 1408 N N . TRP A 1 171 ? -13.326 2.347 -0.209 1.00 93.31 171 TRP A N 1
ATOM 1409 C CA . TRP A 1 171 ? -12.908 2.008 1.145 1.00 93.31 171 TRP A CA 1
ATOM 1410 C C . TRP A 1 171 ? -11.891 3.011 1.701 1.00 93.31 171 TRP A C 1
ATOM 1412 O O . TRP A 1 171 ? -11.030 3.472 0.950 1.00 93.31 171 TRP A O 1
ATOM 1422 N N . PRO A 1 172 ? -11.896 3.291 3.022 1.00 92.00 172 PRO A N 1
ATOM 1423 C CA . PRO A 1 172 ? -10.860 4.103 3.659 1.00 92.00 172 PRO A CA 1
ATOM 1424 C C . PRO A 1 172 ? -9.472 3.490 3.429 1.00 92.00 172 PRO A C 1
ATOM 1426 O O . PRO A 1 172 ? -9.121 2.462 4.017 1.00 92.00 172 PRO A O 1
ATOM 1429 N N . THR A 1 173 ? -8.699 4.115 2.543 1.00 95.44 173 THR A N 1
ATOM 1430 C CA . THR A 1 173 ? -7.399 3.625 2.085 1.00 95.44 173 THR A CA 1
ATOM 1431 C C . THR A 1 173 ? -6.367 4.731 2.198 1.00 95.44 173 THR A C 1
ATOM 1433 O O . THR A 1 173 ? -6.577 5.840 1.715 1.00 95.44 173 THR A O 1
ATOM 1436 N N . PHE A 1 174 ? -5.244 4.407 2.827 1.00 95.31 174 PHE A N 1
ATOM 1437 C CA . PHE A 1 174 ? -4.217 5.366 3.206 1.00 95.31 174 PHE A CA 1
ATOM 1438 C C . PHE A 1 174 ? -2.841 4.907 2.727 1.00 95.31 174 PHE A C 1
ATOM 1440 O O . PHE A 1 174 ? -2.552 3.709 2.694 1.00 95.31 174 PHE A O 1
ATOM 1447 N N . THR A 1 175 ? -1.967 5.851 2.381 1.00 95.38 175 THR A N 1
ATOM 1448 C CA . THR A 1 175 ? -0.559 5.574 2.085 1.00 95.38 175 THR A CA 1
ATOM 1449 C C . THR A 1 175 ? 0.208 5.384 3.387 1.00 95.38 175 THR A C 1
ATOM 1451 O O . THR A 1 175 ? 0.151 6.215 4.291 1.00 95.38 175 THR A O 1
ATOM 1454 N N . MET A 1 176 ? 0.921 4.274 3.519 1.00 95.00 176 MET A N 1
ATOM 1455 C CA . MET A 1 176 ? 1.599 3.896 4.753 1.00 95.00 176 MET A CA 1
ATOM 1456 C C . MET A 1 176 ? 2.967 3.292 4.493 1.00 95.00 176 MET A C 1
ATOM 1458 O O . MET A 1 176 ? 3.278 2.872 3.380 1.00 95.00 176 MET A O 1
ATOM 1462 N N . TYR A 1 177 ? 3.749 3.201 5.561 1.00 93.62 177 TYR A N 1
ATOM 1463 C CA . TYR A 1 177 ? 5.074 2.614 5.568 1.00 93.62 177 TYR A CA 1
ATOM 1464 C C . TYR A 1 177 ? 5.060 1.256 6.263 1.00 93.62 177 TYR A C 1
ATOM 1466 O O . TYR A 1 177 ? 4.455 1.089 7.324 1.00 93.62 177 TYR A O 1
ATOM 1474 N N . HIS A 1 178 ? 5.775 0.299 5.687 1.00 92.56 178 HIS A N 1
ATOM 1475 C CA . HIS A 1 178 ? 6.049 -0.998 6.287 1.00 92.56 178 HIS A CA 1
ATOM 1476 C C . HIS A 1 178 ? 7.557 -1.239 6.294 1.00 92.56 178 HIS A C 1
ATOM 1478 O O . HIS A 1 178 ? 8.207 -1.204 5.248 1.00 92.56 178 HIS A O 1
ATOM 1484 N N . GLY A 1 179 ? 8.110 -1.460 7.484 1.00 88.88 179 GLY A N 1
ATOM 1485 C CA . GLY A 1 179 ? 9.497 -1.867 7.664 1.00 88.88 179 GLY A CA 1
ATOM 1486 C C . GLY A 1 179 ? 9.562 -3.361 7.916 1.00 88.88 179 GLY A C 1
ATOM 1487 O O . GLY A 1 179 ? 8.748 -3.904 8.660 1.00 88.88 179 GLY A O 1
ATOM 1488 N N . THR A 1 180 ? 10.514 -4.024 7.273 1.00 85.12 180 THR A N 1
ATOM 1489 C CA . THR A 1 180 ? 10.706 -5.466 7.406 1.00 85.12 180 THR A CA 1
ATOM 1490 C C . THR A 1 180 ? 12.153 -5.848 7.118 1.00 85.12 180 THR A C 1
ATOM 1492 O O . THR A 1 180 ? 12.944 -5.021 6.664 1.00 85.12 180 THR A O 1
ATOM 1495 N N . SER A 1 181 ? 12.497 -7.107 7.373 1.00 80.81 181 SER A N 1
ATOM 1496 C CA . SER A 1 181 ? 13.825 -7.642 7.067 1.00 80.81 181 SER A CA 1
ATOM 1497 C C . SER A 1 181 ? 14.079 -7.714 5.550 1.00 80.81 181 SER A C 1
ATOM 1499 O O . SER A 1 181 ? 13.136 -7.935 4.780 1.00 80.81 181 SER A O 1
ATOM 1501 N N . PRO A 1 182 ? 15.344 -7.649 5.090 1.00 77.06 182 PRO A N 1
ATOM 1502 C CA . PRO A 1 182 ? 15.681 -7.799 3.672 1.00 77.06 182 PRO A CA 1
ATOM 1503 C C . PRO A 1 182 ? 15.112 -9.068 3.036 1.00 77.06 182 PRO A C 1
ATOM 1505 O O . PRO A 1 182 ? 14.675 -9.042 1.892 1.00 77.06 182 PRO A O 1
ATOM 1508 N N . LYS A 1 183 ? 15.073 -10.183 3.777 1.00 78.62 183 LYS A N 1
ATOM 1509 C CA . LYS A 1 183 ? 14.543 -11.460 3.277 1.00 78.62 183 LYS A CA 1
ATOM 1510 C C . LYS A 1 183 ? 13.044 -11.374 2.977 1.00 78.62 183 LYS A C 1
ATOM 1512 O O . LYS A 1 183 ? 12.620 -11.773 1.897 1.00 78.62 183 LYS A O 1
ATOM 1517 N N . ALA A 1 184 ? 12.259 -10.822 3.902 1.00 82.81 184 ALA A N 1
ATOM 1518 C CA . ALA A 1 184 ? 10.816 -10.653 3.728 1.00 82.81 184 ALA A CA 1
ATOM 1519 C C . ALA A 1 184 ? 10.477 -9.612 2.647 1.00 82.81 184 ALA A C 1
ATOM 1521 O O . ALA A 1 184 ? 9.473 -9.755 1.948 1.00 82.81 184 ALA A O 1
ATOM 1522 N N . LEU A 1 185 ? 11.346 -8.613 2.454 1.00 81.06 185 LEU A N 1
ATOM 1523 C CA . LEU A 1 185 ? 11.235 -7.636 1.371 1.00 81.06 185 LEU A CA 1
ATOM 1524 C C . LEU A 1 185 ? 11.112 -8.325 0.005 1.00 81.06 185 LEU A C 1
ATOM 1526 O O . LEU A 1 185 ? 10.231 -7.984 -0.779 1.00 81.06 185 LEU A O 1
ATOM 1530 N N . TYR A 1 186 ? 11.945 -9.328 -0.281 1.00 80.56 186 TYR A N 1
ATOM 1531 C CA . TYR A 1 186 ? 11.888 -10.057 -1.553 1.00 80.56 186 TYR A CA 1
ATOM 1532 C C . TYR A 1 186 ? 10.561 -10.804 -1.763 1.00 80.56 186 TYR A C 1
ATOM 1534 O O . TYR A 1 186 ? 10.013 -10.766 -2.863 1.00 80.56 186 TYR A O 1
ATOM 1542 N N . ASP A 1 187 ? 10.009 -11.453 -0.731 1.00 86.44 187 ASP A N 1
ATOM 1543 C CA . ASP A 1 187 ? 8.720 -12.154 -0.847 1.00 86.44 187 ASP A CA 1
ATOM 1544 C C . ASP A 1 187 ? 7.544 -11.184 -1.052 1.00 86.44 187 ASP A C 1
ATOM 1546 O O . ASP A 1 187 ? 6.664 -11.454 -1.875 1.00 86.44 187 ASP A O 1
ATOM 1550 N N . ILE A 1 188 ? 7.553 -10.031 -0.375 1.00 87.31 188 ILE A N 1
ATOM 1551 C CA . ILE A 1 188 ? 6.526 -8.996 -0.559 1.00 87.31 188 ILE A CA 1
ATOM 1552 C C . ILE A 1 188 ? 6.599 -8.431 -1.973 1.00 87.31 188 ILE A C 1
ATOM 1554 O O . ILE A 1 188 ? 5.583 -8.290 -2.651 1.00 87.31 188 ILE A O 1
ATOM 1558 N N . THR A 1 189 ? 7.804 -8.120 -2.437 1.00 81.44 189 THR A N 1
ATOM 1559 C CA . THR A 1 189 ? 7.999 -7.414 -3.703 1.00 81.44 189 THR A CA 1
ATOM 1560 C C . THR A 1 189 ? 7.771 -8.299 -4.912 1.00 81.44 189 THR A C 1
ATOM 1562 O O . THR A 1 189 ? 7.002 -7.930 -5.795 1.00 81.44 189 THR A O 1
ATOM 1565 N N . GLN A 1 190 ? 8.382 -9.481 -4.940 1.00 81.88 190 GLN A N 1
ATOM 1566 C CA . GLN A 1 190 ? 8.337 -10.358 -6.107 1.00 81.88 190 GLN A CA 1
ATOM 1567 C C . GLN A 1 190 ? 7.088 -11.235 -6.139 1.00 81.88 190 GLN A C 1
ATOM 1569 O O . GLN A 1 190 ? 6.627 -11.590 -7.220 1.00 81.88 190 GLN A O 1
ATOM 1574 N N . LYS A 1 191 ? 6.545 -11.602 -4.971 1.00 85.19 191 LYS A N 1
ATOM 1575 C CA . LYS A 1 191 ? 5.435 -12.565 -4.869 1.00 85.19 191 LYS A CA 1
ATOM 1576 C C . LYS A 1 191 ? 4.167 -11.982 -4.249 1.00 85.19 191 LYS A C 1
ATOM 1578 O O . LYS A 1 191 ? 3.163 -12.682 -4.187 1.00 85.19 191 LYS A O 1
ATOM 1583 N N . GLY A 1 192 ? 4.203 -10.744 -3.748 1.00 87.38 192 GLY A N 1
ATOM 1584 C CA . GLY A 1 192 ? 3.032 -10.109 -3.139 1.00 87.38 192 GLY A CA 1
ATOM 1585 C C . GLY A 1 192 ? 2.631 -10.744 -1.808 1.00 87.38 192 GLY A C 1
ATOM 1586 O O . GLY A 1 192 ? 1.483 -10.597 -1.384 1.00 87.38 192 GLY A O 1
ATOM 1587 N N . ARG A 1 193 ? 3.548 -11.481 -1.164 1.00 91.38 193 ARG A N 1
ATOM 1588 C CA . ARG A 1 193 ? 3.269 -12.234 0.061 1.00 91.38 193 ARG A CA 1
ATOM 1589 C C . ARG A 1 193 ? 3.905 -11.566 1.268 1.00 91.38 193 ARG A C 1
ATOM 1591 O O . ARG A 1 193 ? 5.102 -11.302 1.282 1.00 91.38 193 ARG A O 1
ATOM 1598 N N . TRP A 1 194 ? 3.100 -11.348 2.291 1.00 92.44 194 TRP A N 1
ATOM 1599 C CA . TRP A 1 194 ? 3.450 -10.633 3.506 1.00 92.44 194 TRP A CA 1
ATOM 1600 C C . TRP A 1 194 ? 3.599 -11.617 4.654 1.00 92.44 194 TRP A C 1
ATOM 1602 O O . TRP A 1 194 ? 2.727 -12.457 4.860 1.00 92.44 194 TRP A O 1
ATOM 1612 N N . LEU A 1 195 ? 4.694 -11.514 5.403 1.00 91.31 195 LEU A N 1
ATOM 1613 C CA . LEU A 1 195 ? 4.902 -12.349 6.580 1.00 91.31 195 LEU A CA 1
ATOM 1614 C C . LEU A 1 195 ? 4.044 -11.834 7.734 1.00 91.31 195 LEU A C 1
ATOM 1616 O O . LEU A 1 195 ? 4.202 -10.690 8.162 1.00 91.31 195 LEU A O 1
ATOM 1620 N N . VAL A 1 196 ? 3.160 -12.683 8.250 1.00 91.75 196 VAL A N 1
ATOM 1621 C CA . VAL A 1 196 ? 2.328 -12.352 9.408 1.00 91.75 196 VAL A CA 1
ATOM 1622 C C . VAL A 1 196 ? 3.149 -12.437 10.692 1.00 91.75 196 VAL A C 1
ATOM 1624 O O . VAL A 1 196 ? 3.680 -13.495 11.037 1.00 91.75 196 VAL A O 1
ATOM 1627 N N . GLY A 1 197 ? 3.221 -11.323 11.422 1.00 87.88 197 GLY A N 1
ATOM 1628 C CA . GLY A 1 197 ? 3.924 -11.241 12.698 1.00 87.88 197 GLY A CA 1
ATOM 1629 C C . GLY A 1 197 ? 3.106 -11.794 13.867 1.00 87.88 197 GLY A C 1
ATOM 1630 O O . GLY A 1 197 ? 1.882 -11.669 13.899 1.00 87.88 197 GLY A O 1
ATOM 1631 N N . GLY A 1 198 ? 3.802 -12.334 14.872 1.00 80.19 198 GLY A N 1
ATOM 1632 C CA . GLY A 1 198 ? 3.216 -12.924 16.085 1.00 80.19 198 GLY A CA 1
ATOM 1633 C C . GLY A 1 198 ? 2.493 -11.953 17.024 1.00 80.19 198 GLY A C 1
ATOM 1634 O O . GLY A 1 198 ? 1.889 -12.402 17.990 1.00 80.19 198 GLY A O 1
ATOM 1635 N N . GLY A 1 199 ? 2.469 -10.654 16.713 1.00 66.56 199 GLY A N 1
ATOM 1636 C CA . GLY A 1 199 ? 1.658 -9.655 17.411 1.00 66.56 199 GLY A CA 1
ATOM 1637 C C . GLY A 1 199 ? 2.371 -9.053 18.605 1.00 66.56 199 GLY A C 1
ATOM 1638 O O . GLY A 1 199 ? 2.199 -9.508 19.721 1.00 66.56 199 GLY A O 1
ATOM 1639 N N . ASN A 1 200 ? 3.140 -7.992 18.386 1.00 67.38 200 ASN A N 1
ATOM 1640 C CA . ASN A 1 200 ? 3.879 -7.360 19.478 1.00 67.38 200 ASN A CA 1
ATOM 1641 C C . ASN A 1 200 ? 3.040 -6.322 20.226 1.00 67.38 200 ASN A C 1
ATOM 1643 O O . ASN A 1 200 ? 3.370 -5.964 21.349 1.00 67.38 200 ASN A O 1
ATOM 1647 N N . PHE A 1 201 ? 1.957 -5.833 19.612 1.00 83.88 201 PHE A N 1
ATOM 1648 C CA . PHE A 1 201 ? 1.243 -4.657 20.102 1.00 83.88 201 PHE A CA 1
ATOM 1649 C C . PHE A 1 201 ? -0.275 -4.767 19.897 1.00 83.88 201 PHE A C 1
ATOM 1651 O O . PHE A 1 201 ? -0.968 -5.333 20.736 1.00 83.88 201 PHE A O 1
ATOM 1658 N N . GLY A 1 202 ? -0.807 -4.281 18.769 1.00 87.56 202 GLY A N 1
ATOM 1659 C CA . GLY A 1 202 ? -2.247 -4.310 18.455 1.00 87.56 202 GLY A CA 1
ATOM 1660 C C . GLY A 1 202 ? -2.864 -5.675 18.084 1.00 87.56 202 GLY A C 1
ATOM 1661 O O . GLY A 1 202 ? -3.985 -5.687 17.583 1.00 87.56 202 GLY A O 1
ATOM 1662 N N . GLY A 1 203 ? -2.167 -6.799 18.291 1.00 92.38 203 GLY A N 1
ATOM 1663 C CA . GLY A 1 203 ? -2.584 -8.154 17.883 1.00 92.38 203 GLY A CA 1
ATOM 1664 C C . GLY A 1 203 ? -1.762 -8.730 16.721 1.00 92.38 203 GLY A C 1
ATOM 1665 O O . GLY A 1 203 ? -1.069 -7.997 16.021 1.00 92.38 203 GLY A O 1
ATOM 1666 N N . SER A 1 204 ? -1.802 -10.047 16.509 1.00 93.69 204 SER A N 1
ATOM 1667 C CA . SER A 1 204 ? -1.037 -10.703 15.435 1.00 93.69 204 SER A CA 1
ATOM 1668 C C . SER A 1 204 ? -1.542 -10.319 14.045 1.00 93.69 204 SER A C 1
ATOM 1670 O O . SER A 1 204 ? -2.750 -10.299 13.788 1.00 93.69 204 SER A O 1
ATOM 1672 N N . GLY A 1 205 ? -0.616 -10.003 13.137 1.00 94.19 205 GLY A N 1
ATOM 1673 C CA . GLY A 1 205 ? -0.974 -9.394 11.862 1.00 94.19 205 GLY A CA 1
ATOM 1674 C C . GLY A 1 205 ? 0.159 -8.718 11.102 1.00 94.19 205 GLY A C 1
ATOM 1675 O O . GLY A 1 205 ? 1.345 -8.946 11.352 1.00 94.19 205 GLY A O 1
ATOM 1676 N N . LEU A 1 206 ? -0.239 -7.890 10.137 1.00 93.94 206 LEU A N 1
ATOM 1677 C CA . LEU A 1 206 ? 0.648 -7.080 9.304 1.00 93.94 206 LEU A CA 1
ATOM 1678 C C . LEU A 1 206 ? 0.639 -5.636 9.805 1.00 93.94 206 LEU A C 1
ATOM 1680 O O . LEU A 1 206 ? -0.410 -4.990 9.805 1.00 93.94 206 LEU A O 1
ATOM 1684 N N . TYR A 1 207 ? 1.803 -5.141 10.219 1.00 93.62 207 TYR A N 1
ATOM 1685 C CA . TYR A 1 207 ? 1.941 -3.837 10.862 1.00 93.62 207 TYR A CA 1
ATOM 1686 C C . TYR A 1 207 ? 2.350 -2.736 9.892 1.00 93.62 207 TYR A C 1
ATOM 1688 O O . TYR A 1 207 ? 3.216 -2.933 9.042 1.00 93.62 207 TYR A O 1
ATOM 1696 N N . PHE A 1 208 ? 1.769 -1.556 10.064 1.00 94.38 208 PHE A N 1
ATOM 1697 C CA . PHE A 1 208 ? 2.053 -0.372 9.266 1.00 94.38 208 PHE A CA 1
ATOM 1698 C C . PHE A 1 208 ? 2.206 0.854 10.162 1.00 94.38 208 PHE A C 1
ATOM 1700 O O . PHE A 1 208 ? 1.576 0.965 11.216 1.00 94.38 208 PHE A O 1
ATOM 1707 N N . GLY A 1 209 ? 3.033 1.792 9.711 1.00 92.75 209 GLY A N 1
ATOM 1708 C CA . GLY A 1 209 ? 3.213 3.107 10.309 1.00 92.75 209 GLY A CA 1
ATOM 1709 C C . GLY A 1 209 ? 2.797 4.208 9.339 1.00 92.75 209 GLY A C 1
ATOM 1710 O O . GLY A 1 209 ? 2.929 4.0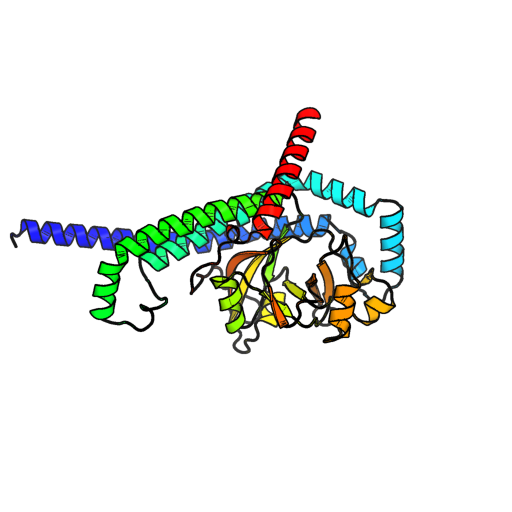70 8.124 1.00 92.75 209 GLY A O 1
ATOM 1711 N N . ARG A 1 210 ? 2.305 5.327 9.872 1.00 90.62 210 ARG A N 1
ATOM 1712 C CA . ARG A 1 210 ? 2.017 6.535 9.076 1.00 90.62 210 ARG A CA 1
ATOM 1713 C C . ARG A 1 210 ? 3.247 7.414 8.852 1.00 90.62 210 ARG A C 1
ATOM 1715 O O . ARG A 1 210 ? 3.243 8.242 7.953 1.00 90.62 210 ARG A O 1
ATOM 1722 N N . SER A 1 211 ? 4.325 7.188 9.607 1.00 88.81 211 SER A N 1
ATOM 1723 C CA . SER A 1 211 ? 5.600 7.876 9.415 1.00 88.81 211 SER A CA 1
ATOM 1724 C C . SER A 1 211 ? 6.745 6.899 9.114 1.00 88.81 211 SER A C 1
ATOM 1726 O O . SER A 1 211 ? 6.742 5.767 9.616 1.00 88.81 211 SER A O 1
ATOM 1728 N N . PRO A 1 212 ? 7.763 7.338 8.350 1.00 87.69 212 PRO A N 1
ATOM 1729 C CA . PRO A 1 212 ? 8.961 6.544 8.088 1.00 87.69 212 PRO A CA 1
ATOM 1730 C C . PRO A 1 212 ? 9.674 6.111 9.366 1.00 87.69 212 PRO A C 1
ATOM 1732 O O . PRO A 1 212 ? 10.124 4.977 9.455 1.00 87.69 212 PRO A O 1
ATOM 1735 N N . LYS A 1 213 ? 9.717 6.988 10.380 1.00 86.62 213 LYS A N 1
ATOM 1736 C CA . LYS A 1 213 ? 10.333 6.724 11.690 1.00 86.62 213 LYS A CA 1
ATOM 1737 C C . LYS A 1 213 ? 9.752 5.472 12.360 1.00 86.62 213 LYS A C 1
ATOM 1739 O O . LYS A 1 213 ? 10.501 4.669 12.906 1.00 86.62 213 LYS A O 1
ATOM 1744 N N . VAL A 1 214 ? 8.427 5.302 12.307 1.00 88.12 214 VAL A N 1
ATOM 1745 C CA . VAL A 1 214 ? 7.738 4.134 12.887 1.00 88.12 214 VAL A CA 1
ATOM 1746 C C . VAL A 1 214 ? 8.144 2.865 12.146 1.00 88.12 214 VAL A C 1
ATOM 1748 O O . VAL A 1 214 ? 8.509 1.875 12.767 1.00 88.12 214 VAL A O 1
ATOM 1751 N N . ALA A 1 215 ? 8.114 2.889 10.813 1.00 88.44 215 ALA A N 1
ATOM 1752 C CA . ALA A 1 215 ? 8.450 1.721 10.005 1.00 88.44 215 ALA A CA 1
ATOM 1753 C C . ALA A 1 215 ? 9.945 1.360 10.082 1.00 88.44 215 ALA A C 1
ATOM 1755 O O . ALA A 1 215 ? 10.281 0.184 10.190 1.00 88.44 215 ALA A O 1
ATOM 1756 N N . ALA A 1 216 ? 10.840 2.351 10.095 1.00 86.56 216 ALA A N 1
ATOM 1757 C CA . ALA A 1 216 ? 12.286 2.171 10.232 1.00 86.56 216 ALA A CA 1
ATOM 1758 C C . ALA A 1 216 ? 12.657 1.340 11.461 1.00 86.56 216 ALA A C 1
ATOM 1760 O O . ALA A 1 216 ? 13.466 0.418 11.344 1.00 86.56 216 ALA A O 1
ATOM 1761 N N . HIS A 1 217 ? 11.968 1.566 12.582 1.00 84.44 217 HIS A N 1
ATOM 1762 C CA . HIS A 1 217 ? 12.141 0.796 13.813 1.00 84.44 217 HIS A CA 1
ATOM 1763 C C . HIS A 1 217 ? 11.998 -0.723 13.624 1.00 84.44 217 HIS A C 1
ATOM 1765 O O . HIS A 1 217 ? 12.650 -1.489 14.325 1.00 84.44 217 HIS A O 1
ATOM 1771 N N . TYR A 1 218 ? 11.188 -1.162 12.655 1.00 81.25 218 TYR A N 1
ATOM 1772 C CA . TYR A 1 218 ? 10.902 -2.576 12.384 1.00 81.25 218 TYR A CA 1
ATOM 1773 C C . TYR A 1 218 ? 11.712 -3.180 11.237 1.00 81.25 218 TYR A C 1
ATOM 1775 O O . TYR A 1 218 ? 11.592 -4.367 10.945 1.00 81.25 218 TYR A O 1
ATOM 1783 N N . SER A 1 219 ? 12.545 -2.387 10.571 1.00 76.69 219 SER A N 1
ATOM 1784 C CA . SER A 1 219 ? 13.308 -2.856 9.411 1.00 76.69 219 SER A CA 1
ATOM 1785 C C . SER A 1 219 ? 14.588 -3.624 9.774 1.00 76.69 219 SER A C 1
ATOM 1787 O O . SER A 1 219 ? 15.252 -4.148 8.884 1.00 76.69 219 SER A O 1
ATOM 1789 N N . GLY A 1 220 ? 14.934 -3.736 11.063 1.00 63.31 220 GLY A N 1
ATOM 1790 C CA . GLY A 1 220 ? 15.955 -4.669 11.563 1.00 63.31 220 GLY A CA 1
ATOM 1791 C C . GLY A 1 220 ? 17.406 -4.366 11.171 1.00 63.31 220 GLY A C 1
ATOM 1792 O O . GLY A 1 220 ? 18.244 -5.256 11.283 1.00 63.31 220 GLY A O 1
ATOM 1793 N N . HIS A 1 221 ? 17.714 -3.151 10.708 1.00 63.03 221 HIS A N 1
ATOM 1794 C CA . HIS A 1 221 ? 19.087 -2.747 10.390 1.00 63.03 221 HIS A CA 1
ATOM 1795 C C . HIS A 1 221 ? 19.658 -1.859 11.499 1.00 63.03 221 HIS A C 1
ATOM 1797 O O . HIS A 1 221 ? 19.083 -0.825 11.816 1.00 63.03 221 HIS A O 1
ATOM 1803 N N . ASN A 1 222 ? 20.805 -2.232 12.067 1.00 57.50 222 ASN A N 1
ATOM 1804 C CA . ASN A 1 222 ? 21.510 -1.399 13.053 1.00 57.50 222 ASN A CA 1
ATOM 1805 C C . ASN A 1 222 ? 22.449 -0.368 12.400 1.00 57.50 222 ASN A C 1
ATOM 1807 O O . ASN A 1 222 ? 23.011 0.470 13.096 1.00 57.50 222 ASN A O 1
ATOM 1811 N N . ASP A 1 223 ? 22.620 -0.415 11.076 1.00 61.78 223 ASP A N 1
ATOM 1812 C CA . ASP A 1 223 ? 23.503 0.477 10.311 1.00 61.78 223 ASP A CA 1
ATOM 1813 C C . ASP A 1 223 ? 22.839 1.815 9.917 1.00 61.78 223 ASP A C 1
ATOM 1815 O O . ASP A 1 223 ? 23.458 2.656 9.266 1.00 61.78 223 ASP A O 1
ATOM 1819 N N . GLY A 1 224 ? 21.572 2.017 10.304 1.00 61.38 224 GLY A N 1
ATOM 1820 C CA . GLY A 1 224 ? 20.794 3.219 10.008 1.00 61.38 224 GLY A CA 1
ATOM 1821 C C . GLY A 1 224 ? 20.334 3.351 8.551 1.00 61.38 224 GLY A C 1
ATOM 1822 O O . GLY A 1 224 ? 19.767 4.389 8.206 1.00 61.38 224 GLY A O 1
ATOM 1823 N N . ASN A 1 225 ? 20.547 2.346 7.694 1.00 69.00 225 ASN A N 1
ATOM 1824 C CA . ASN A 1 225 ? 20.058 2.329 6.315 1.00 69.00 225 ASN A CA 1
ATOM 1825 C C . ASN A 1 225 ? 18.851 1.399 6.197 1.00 69.00 225 ASN A C 1
ATOM 1827 O O . ASN A 1 225 ? 18.971 0.191 6.000 1.00 69.00 225 ASN A O 1
ATOM 1831 N N . HIS A 1 226 ? 17.656 1.973 6.289 1.00 76.06 226 HIS A N 1
ATOM 1832 C CA . HIS A 1 226 ? 16.422 1.196 6.281 1.00 76.06 226 HIS A CA 1
ATOM 1833 C C . HIS A 1 226 ? 15.748 1.247 4.914 1.00 76.06 226 HIS A C 1
ATOM 1835 O O . HIS A 1 226 ? 15.557 2.325 4.357 1.00 76.06 226 HIS A O 1
ATOM 1841 N N . HIS A 1 227 ? 15.327 0.091 4.399 1.00 80.94 227 HIS A N 1
ATOM 1842 C CA . HIS A 1 227 ? 14.450 0.001 3.233 1.00 80.94 227 HIS A CA 1
ATOM 1843 C C . HIS A 1 227 ? 12.999 -0.127 3.693 1.00 80.94 227 HIS A C 1
ATOM 1845 O O . HIS A 1 227 ? 12.622 -1.122 4.315 1.00 80.94 227 HIS A O 1
ATOM 1851 N N . LEU A 1 228 ? 12.182 0.875 3.380 1.00 88.44 228 LEU A N 1
ATOM 1852 C CA . LEU A 1 228 ? 10.774 0.913 3.759 1.00 88.44 228 LEU A CA 1
ATOM 1853 C C . LEU A 1 228 ? 9.899 0.726 2.527 1.00 88.44 228 LEU A C 1
ATOM 1855 O O . LEU A 1 228 ? 10.094 1.385 1.505 1.00 88.44 228 LEU A O 1
ATOM 1859 N N . ILE A 1 229 ? 8.903 -0.144 2.648 1.00 90.25 229 ILE A N 1
ATOM 1860 C CA . ILE A 1 229 ? 7.844 -0.282 1.653 1.00 90.25 229 ILE A CA 1
ATOM 1861 C C . ILE A 1 229 ? 6.847 0.849 1.873 1.00 90.25 229 ILE A C 1
ATOM 1863 O O . ILE A 1 229 ? 6.313 0.993 2.971 1.00 90.25 229 ILE A O 1
ATOM 1867 N N . VAL A 1 230 ? 6.550 1.602 0.819 1.00 92.19 230 VAL A N 1
ATOM 1868 C CA . VAL A 1 230 ? 5.395 2.497 0.762 1.00 92.19 230 VAL A CA 1
ATOM 1869 C C . VAL A 1 230 ? 4.249 1.729 0.113 1.00 92.19 230 VAL A C 1
ATOM 1871 O O . VAL A 1 230 ? 4.384 1.215 -1.001 1.00 92.19 230 VAL A O 1
ATOM 1874 N N . ALA A 1 231 ? 3.120 1.621 0.805 1.00 94.12 231 ALA A N 1
ATOM 1875 C CA . ALA A 1 231 ? 1.971 0.842 0.362 1.00 94.12 231 ALA A CA 1
ATOM 1876 C C . ALA A 1 231 ? 0.662 1.606 0.543 1.00 94.12 231 ALA A C 1
ATOM 1878 O O . ALA A 1 231 ? 0.523 2.428 1.444 1.00 94.12 231 ALA A O 1
ATOM 1879 N N . ARG A 1 232 ? -0.317 1.282 -0.298 1.00 95.94 232 ARG A N 1
ATOM 1880 C CA . ARG A 1 232 ? -1.711 1.685 -0.127 1.00 95.94 232 ARG A CA 1
ATOM 1881 C C . ARG A 1 232 ? -2.410 0.608 0.684 1.00 95.94 232 ARG A C 1
ATOM 1883 O O . ARG A 1 232 ? -2.358 -0.566 0.314 1.00 95.94 232 ARG A O 1
ATOM 1890 N N . VAL A 1 233 ? -2.975 1.005 1.821 1.00 96.56 233 VAL A N 1
ATOM 1891 C CA . VAL A 1 233 ? -3.505 0.097 2.842 1.00 96.56 233 VAL A CA 1
ATOM 1892 C C . VAL A 1 233 ? -4.945 0.464 3.169 1.00 96.56 233 VAL A C 1
ATOM 1894 O O . VAL A 1 233 ? -5.229 1.580 3.603 1.00 96.56 233 VAL A O 1
ATOM 1897 N N . THR A 1 234 ? -5.854 -0.487 2.978 1.00 95.31 234 THR A N 1
ATOM 1898 C CA . THR A 1 234 ? -7.289 -0.323 3.211 1.00 95.31 234 THR A CA 1
ATOM 1899 C C . THR A 1 234 ? -7.676 -0.759 4.623 1.00 95.31 234 THR A C 1
ATOM 1901 O O . THR A 1 234 ? -7.758 -1.958 4.925 1.00 95.31 234 THR A O 1
ATOM 1904 N N . PHE A 1 235 ? -8.001 0.215 5.474 1.00 86.69 235 PHE A N 1
ATOM 1905 C CA . PHE A 1 235 ? -8.499 0.006 6.834 1.00 86.69 235 PHE A CA 1
ATOM 1906 C C . PHE A 1 235 ? -10.003 0.256 6.908 1.00 86.69 235 PHE A C 1
ATOM 1908 O O . PHE A 1 235 ? -10.472 1.268 7.427 1.00 86.69 235 PHE A O 1
ATOM 1915 N N . SER A 1 236 ? -10.791 -0.697 6.418 1.00 78.62 236 SER A N 1
ATOM 1916 C CA . SER A 1 236 ? -12.220 -0.698 6.726 1.00 78.62 236 SER A CA 1
ATOM 1917 C C . SER A 1 236 ? -12.407 -1.070 8.198 1.00 78.62 236 SER A C 1
ATOM 1919 O O . SER A 1 236 ? -11.894 -2.110 8.619 1.00 78.62 236 SER A O 1
ATOM 1921 N N . MET A 1 237 ? -13.175 -0.269 8.943 1.00 79.12 237 MET A N 1
ATOM 1922 C CA . MET A 1 237 ? -13.576 -0.582 10.321 1.00 79.12 237 MET A CA 1
ATOM 1923 C C . MET A 1 237 ? -12.363 -0.817 11.235 1.00 79.12 237 MET A C 1
ATOM 1925 O O . MET A 1 237 ? -12.144 -1.898 11.779 1.00 79.12 237 MET A O 1
ATOM 1929 N N . LEU A 1 238 ? -11.537 0.218 11.369 1.00 90.00 238 LEU A N 1
ATOM 1930 C CA . LEU A 1 238 ? -10.382 0.235 12.262 1.00 90.00 238 LEU A CA 1
ATOM 1931 C C . LEU A 1 238 ? -10.833 0.317 13.729 1.00 90.00 238 LEU A C 1
ATOM 1933 O O . LEU A 1 238 ? -11.617 1.198 14.103 1.00 90.00 238 LEU A O 1
ATOM 1937 N N . ARG A 1 239 ? -10.329 -0.587 14.575 1.00 91.31 239 ARG A N 1
ATOM 1938 C CA . ARG A 1 239 ? -10.649 -0.636 16.005 1.00 91.31 239 ARG A CA 1
ATOM 1939 C C . ARG A 1 239 ? -9.506 -0.093 16.854 1.00 91.31 239 ARG A C 1
ATOM 1941 O O . ARG A 1 239 ? -8.415 -0.648 16.871 1.00 91.31 239 ARG A O 1
ATOM 1948 N N . ASN A 1 240 ? -9.768 0.945 17.639 1.00 93.12 240 ASN A N 1
ATOM 1949 C CA . ASN A 1 240 ? -8.784 1.422 18.604 1.00 93.12 240 ASN A CA 1
ATOM 1950 C C . ASN A 1 240 ? -8.663 0.456 19.790 1.00 93.12 240 ASN A C 1
ATOM 1952 O O . ASN A 1 240 ? -9.675 0.112 20.408 1.00 93.12 240 ASN A O 1
ATOM 1956 N N . CYS A 1 241 ? -7.441 0.046 20.133 1.00 92.62 241 CYS A N 1
ATOM 1957 C CA . CYS A 1 241 ? -7.193 -0.904 21.216 1.00 92.62 241 CYS A CA 1
ATOM 1958 C C . CYS A 1 241 ? -7.718 -0.420 22.580 1.00 92.62 241 CYS A C 1
ATOM 1960 O O . CYS A 1 241 ? -8.201 -1.238 23.359 1.00 92.62 241 CYS A O 1
ATOM 1962 N N . GLY A 1 242 ? -7.729 0.890 22.858 1.00 90.38 242 GLY A N 1
ATOM 1963 C CA . GLY A 1 242 ? -8.269 1.431 24.115 1.00 90.38 242 GLY A CA 1
ATOM 1964 C C . GLY A 1 242 ? -9.786 1.284 24.267 1.00 90.38 242 GLY A C 1
ATOM 1965 O O . GLY A 1 242 ? -10.321 1.342 25.372 1.00 90.38 242 GLY A O 1
ATOM 1966 N N . THR A 1 243 ? -10.490 1.007 23.169 1.00 91.00 243 THR A N 1
ATOM 1967 C CA . THR A 1 243 ? -11.948 0.803 23.165 1.00 91.00 243 THR A CA 1
ATOM 1968 C C . THR A 1 243 ? -12.356 -0.662 23.319 1.00 91.00 243 THR A C 1
ATOM 1970 O O . THR A 1 243 ? -13.550 -0.968 23.298 1.00 91.00 243 THR A O 1
ATOM 1973 N N . LEU A 1 244 ? -11.399 -1.592 23.396 1.00 91.31 244 LEU A N 1
ATOM 1974 C CA . LEU A 1 244 ? -11.688 -3.020 23.531 1.00 91.31 244 LEU A CA 1
ATOM 1975 C C . LEU A 1 244 ? -12.250 -3.349 24.923 1.00 91.31 244 LEU A C 1
ATOM 1977 O O . LEU A 1 244 ? -12.161 -2.560 25.865 1.00 91.31 244 LEU A O 1
ATOM 1981 N N . ARG A 1 245 ? -12.838 -4.543 25.061 1.00 89.19 245 ARG A N 1
ATOM 1982 C CA . ARG A 1 245 ? -13.194 -5.096 26.375 1.00 89.19 245 ARG A CA 1
ATOM 1983 C C . ARG A 1 245 ? -11.928 -5.333 27.196 1.00 89.19 245 ARG A C 1
ATOM 1985 O O . ARG A 1 245 ? -10.885 -5.650 26.636 1.00 89.19 245 ARG A O 1
ATOM 1992 N N . GLU A 1 246 ? -12.046 -5.219 28.512 1.00 88.38 246 GLU A N 1
ATOM 1993 C CA . GLU A 1 246 ? -10.912 -5.257 29.440 1.00 88.38 246 GLU A CA 1
ATOM 1994 C C . GLU A 1 246 ? -10.013 -6.487 29.262 1.00 88.38 246 GLU A C 1
ATOM 1996 O O . GLU A 1 246 ? -8.824 -6.324 29.008 1.00 88.38 246 GLU A O 1
ATOM 2001 N N . HIS A 1 247 ? -10.591 -7.693 29.236 1.00 88.19 247 HIS A N 1
ATOM 2002 C CA . HIS A 1 247 ? -9.840 -8.937 29.014 1.00 88.19 247 HIS A CA 1
ATOM 2003 C C . HIS A 1 247 ? -9.064 -8.971 27.683 1.00 88.19 247 HIS A C 1
ATOM 2005 O O . HIS A 1 247 ? -8.060 -9.664 27.575 1.00 88.19 247 HIS A O 1
ATOM 2011 N N . ASN A 1 248 ? -9.500 -8.228 26.659 1.00 90.62 248 ASN A N 1
ATOM 2012 C CA . ASN A 1 248 ? -8.761 -8.101 25.399 1.00 90.62 248 ASN A CA 1
ATOM 2013 C C . ASN A 1 248 ? -7.689 -7.006 25.483 1.00 90.62 248 ASN A C 1
ATOM 2015 O O . ASN A 1 248 ? -6.624 -7.152 24.894 1.00 90.62 248 ASN A O 1
ATOM 2019 N N . ARG A 1 249 ? -7.921 -5.921 26.234 1.00 89.25 249 ARG A N 1
ATOM 2020 C CA . ARG A 1 249 ? -6.920 -4.854 26.444 1.00 89.25 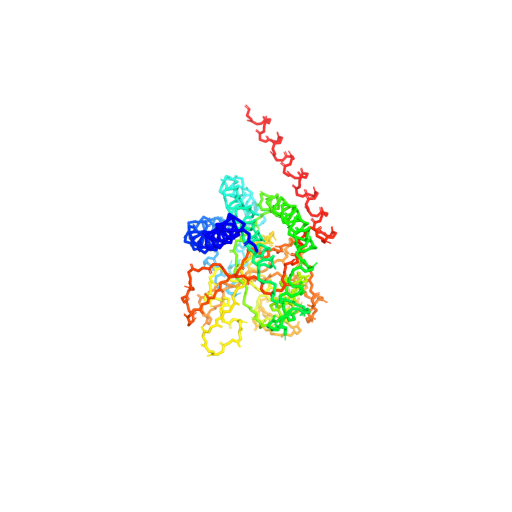249 ARG A CA 1
ATOM 2021 C C . ARG A 1 249 ? -5.712 -5.333 27.234 1.00 89.25 249 ARG A C 1
ATOM 2023 O O . ARG A 1 249 ? -4.595 -4.912 26.941 1.00 89.25 249 ARG A O 1
ATOM 2030 N N . GLN A 1 250 ? -5.938 -6.251 28.166 1.00 88.81 250 GLN A N 1
ATOM 2031 C CA . GLN A 1 250 ? -4.879 -6.941 28.899 1.00 88.81 250 GLN A CA 1
ATOM 2032 C C . GLN A 1 250 ? -3.981 -7.783 27.980 1.00 88.81 250 GLN A C 1
ATOM 2034 O O . GLN A 1 250 ? -2.849 -8.056 28.341 1.00 88.81 250 GLN A O 1
ATOM 2039 N N . LYS A 1 251 ? -4.435 -8.148 26.771 1.00 90.06 251 LYS A N 1
ATOM 2040 C CA . LYS A 1 251 ? -3.624 -8.863 25.766 1.00 90.06 251 LYS A CA 1
ATOM 2041 C C . LYS A 1 251 ? -2.828 -7.925 24.847 1.00 90.06 251 LYS A C 1
ATOM 2043 O O . LYS A 1 251 ? -1.933 -8.368 24.134 1.00 90.06 251 LYS A O 1
ATOM 2048 N N . VAL A 1 252 ? -3.136 -6.626 24.843 1.00 90.06 252 VAL A N 1
ATOM 2049 C CA . VAL A 1 252 ? -2.458 -5.623 24.004 1.00 90.06 252 VAL A CA 1
ATOM 2050 C C . VAL A 1 252 ? -1.037 -5.392 24.513 1.00 90.06 252 VAL A C 1
ATOM 2052 O O . VAL A 1 252 ? -0.854 -5.045 25.678 1.00 90.06 252 VAL A O 1
ATOM 2055 N N . GLY A 1 253 ? -0.050 -5.488 23.621 1.00 85.31 253 GLY A N 1
ATOM 2056 C CA . GLY A 1 253 ? 1.370 -5.358 23.977 1.00 85.31 253 GLY A CA 1
ATOM 2057 C C . GLY A 1 253 ? 2.057 -6.677 24.335 1.00 85.31 253 GLY A C 1
ATOM 2058 O O . GLY A 1 253 ? 3.244 -6.663 24.649 1.00 85.31 253 GLY A O 1
ATOM 2059 N N . HIS A 1 254 ? 1.338 -7.803 24.284 1.00 84.00 254 HIS A N 1
ATOM 2060 C CA . HIS A 1 254 ? 1.879 -9.125 24.593 1.00 84.00 254 HIS A CA 1
ATOM 2061 C C . HIS A 1 254 ? 2.036 -9.971 23.323 1.00 84.00 254 HIS A C 1
ATOM 2063 O O . HIS A 1 254 ? 1.105 -10.093 22.528 1.00 84.00 254 HIS A O 1
ATOM 2069 N N . MET A 1 255 ? 3.223 -10.565 23.160 1.00 79.69 255 MET A N 1
ATOM 2070 C CA . MET A 1 255 ? 3.569 -11.438 22.033 1.00 79.69 255 MET A CA 1
ATOM 2071 C C . MET A 1 255 ? 2.992 -12.849 22.172 1.00 79.69 255 MET A C 1
ATOM 2073 O O . MET A 1 255 ? 2.608 -13.285 23.256 1.00 79.69 255 MET A O 1
ATOM 2077 N N . GLY A 1 256 ? 2.980 -13.590 21.062 1.00 85.06 256 GLY A N 1
ATOM 2078 C CA . GLY A 1 256 ? 2.652 -15.014 21.052 1.00 85.06 256 GLY A CA 1
ATOM 2079 C C . GLY A 1 256 ? 1.150 -15.267 21.151 1.00 85.06 256 GLY A C 1
ATOM 2080 O O . GLY A 1 256 ? 0.363 -14.639 20.441 1.00 85.06 256 GLY A O 1
ATOM 2081 N N . SER A 1 257 ? 0.745 -16.197 22.018 1.00 88.81 257 SER A N 1
ATOM 2082 C CA . SER A 1 257 ? -0.658 -16.613 22.163 1.00 88.81 257 SER A CA 1
ATOM 2083 C C . SER A 1 257 ? -1.592 -15.446 22.492 1.00 88.81 257 SER A C 1
ATOM 2085 O O . SER A 1 257 ? -2.677 -15.358 21.927 1.00 88.81 257 SER A O 1
ATOM 2087 N N . ALA A 1 258 ? -1.151 -14.492 23.317 1.00 89.94 258 ALA A N 1
ATOM 2088 C CA . ALA A 1 258 ? -1.940 -13.309 23.656 1.00 89.94 258 ALA A CA 1
ATOM 2089 C C . ALA A 1 258 ? -2.245 -12.430 22.428 1.00 89.94 258 ALA A C 1
ATOM 2091 O O . ALA A 1 258 ? -3.384 -11.995 22.246 1.00 89.94 258 ALA A O 1
ATOM 2092 N N . GLY A 1 259 ? -1.254 -12.209 21.557 1.00 90.62 259 GLY A N 1
ATOM 2093 C CA . GLY A 1 259 ? -1.426 -11.464 20.310 1.00 90.62 259 GLY A CA 1
ATOM 2094 C C . GLY A 1 259 ? -2.362 -12.175 19.328 1.00 90.62 259 GLY A C 1
ATOM 2095 O O . GLY A 1 259 ? -3.187 -11.520 18.678 1.00 90.62 259 GLY A O 1
ATOM 2096 N N . VAL A 1 260 ? -2.269 -13.508 19.259 1.00 92.94 260 VAL A N 1
ATOM 2097 C CA . VAL A 1 260 ? -3.120 -14.356 18.409 1.00 92.94 260 VAL A CA 1
ATOM 2098 C C . VAL A 1 260 ? -4.563 -14.288 18.883 1.00 92.94 260 VAL A C 1
ATOM 2100 O O . VAL A 1 260 ? -5.465 -13.986 18.100 1.00 92.94 260 VAL A O 1
ATOM 2103 N N . ASP A 1 261 ? -4.779 -14.503 20.176 1.00 92.75 261 ASP A N 1
ATOM 2104 C CA . ASP A 1 261 ? -6.090 -14.418 20.802 1.00 92.75 261 ASP A CA 1
ATOM 2105 C C . ASP A 1 261 ? -6.717 -13.040 20.617 1.00 92.75 261 ASP A C 1
ATOM 2107 O O . ASP A 1 261 ? -7.906 -12.932 20.317 1.00 92.75 261 ASP A O 1
ATOM 2111 N N . LEU A 1 262 ? -5.925 -11.977 20.786 1.00 93.44 262 LEU A N 1
ATOM 2112 C CA . LEU A 1 262 ? -6.382 -10.613 20.566 1.00 93.44 262 LEU A CA 1
ATOM 2113 C C . LEU A 1 262 ? -6.871 -10.439 19.125 1.00 93.44 262 LEU A C 1
ATOM 2115 O O . LEU A 1 262 ? -7.989 -9.963 18.924 1.00 93.44 262 LEU A O 1
ATOM 2119 N N . ALA A 1 263 ? -6.090 -10.879 18.136 1.00 93.31 263 ALA A N 1
ATOM 2120 C CA . ALA A 1 263 ? -6.482 -10.808 16.731 1.00 93.31 263 ALA A CA 1
ATOM 2121 C C . ALA A 1 263 ? -7.770 -11.598 16.442 1.00 93.31 263 ALA A C 1
ATOM 2123 O O . ALA A 1 263 ? -8.643 -11.092 15.742 1.00 93.31 263 ALA A O 1
ATOM 2124 N N . LYS A 1 264 ? -7.929 -12.792 17.026 1.00 92.50 264 LYS A N 1
ATOM 2125 C CA . LYS A 1 264 ? -9.132 -13.633 16.878 1.00 92.50 264 LYS A CA 1
ATOM 2126 C C . LYS A 1 264 ? -10.358 -13.077 17.606 1.00 92.50 264 LYS A C 1
ATOM 2128 O O . LYS A 1 264 ? -11.493 -13.312 17.190 1.00 92.50 264 LYS A O 1
ATOM 2133 N N . SER A 1 265 ? -10.151 -12.340 18.696 1.00 92.38 265 SER A N 1
ATOM 2134 C CA . SER A 1 265 ? -11.236 -11.742 19.484 1.00 92.38 265 SER A CA 1
ATOM 2135 C C . SER A 1 265 ? -11.926 -10.579 18.767 1.00 92.38 265 SER A C 1
ATOM 2137 O O . SER A 1 265 ? -13.083 -10.261 19.056 1.00 92.38 265 SER A O 1
ATOM 2139 N N . ILE A 1 266 ? -11.222 -9.938 17.832 1.00 90.50 266 ILE A N 1
ATOM 2140 C CA . ILE A 1 266 ? -11.721 -8.803 17.065 1.00 90.50 266 ILE A CA 1
ATOM 2141 C C . ILE A 1 266 ? -12.387 -9.350 15.807 1.00 90.50 266 ILE A C 1
ATOM 2143 O O . ILE A 1 266 ? -11.739 -9.710 14.830 1.00 90.50 266 ILE A O 1
ATOM 2147 N N . LYS A 1 267 ? -13.713 -9.447 15.875 1.00 86.69 267 LYS A N 1
ATOM 2148 C CA . LYS A 1 267 ? -14.549 -10.014 14.817 1.00 86.69 267 LYS A CA 1
ATOM 2149 C C . LYS A 1 267 ? -15.035 -8.944 13.841 1.00 86.69 267 LYS A C 1
ATOM 2151 O O . LYS A 1 267 ? -14.908 -7.740 14.086 1.00 86.69 267 LYS A O 1
ATOM 2156 N N . PHE A 1 268 ? -15.669 -9.413 12.766 1.00 86.19 268 PHE A N 1
ATOM 2157 C CA . PHE A 1 268 ? -16.453 -8.582 11.857 1.00 86.19 268 PHE A CA 1
ATOM 2158 C C . PHE A 1 268 ? -17.335 -7.586 12.646 1.00 86.19 268 PHE A C 1
ATOM 2160 O O . PHE A 1 268 ? -17.942 -7.973 13.647 1.00 86.19 268 PHE A O 1
ATOM 2167 N N . PRO A 1 269 ? -17.406 -6.311 12.229 1.00 87.75 269 PRO A N 1
ATOM 2168 C CA . PRO A 1 269 ? -16.897 -5.770 10.970 1.00 87.75 269 PRO A CA 1
ATOM 2169 C C . PRO A 1 269 ? -15.437 -5.296 11.012 1.00 87.75 269 PRO A C 1
ATOM 2171 O O . PRO A 1 269 ? -14.956 -4.770 10.014 1.00 87.75 269 PRO A O 1
ATOM 2174 N N . PHE A 1 270 ? -14.721 -5.477 12.126 1.00 89.94 270 PHE A N 1
ATOM 2175 C CA . PHE A 1 270 ? -13.358 -4.973 12.304 1.00 89.94 270 PHE A CA 1
ATOM 2176 C C . PHE A 1 270 ? -12.311 -5.946 11.750 1.00 89.94 270 PHE A C 1
ATOM 2178 O O . PHE A 1 270 ? -12.341 -7.137 12.038 1.00 89.94 270 PHE A O 1
ATOM 2185 N N . PHE A 1 271 ? -11.350 -5.420 10.988 1.00 91.12 271 PHE A N 1
ATOM 2186 C CA . PHE A 1 271 ? -10.246 -6.207 10.406 1.00 91.12 271 PHE A CA 1
ATOM 2187 C C . PHE A 1 271 ? -8.865 -5.657 10.753 1.00 91.12 271 PHE A C 1
ATOM 2189 O O . PHE A 1 271 ? -7.839 -6.212 10.354 1.00 91.12 271 PHE A O 1
ATOM 2196 N N . ALA A 1 272 ? -8.840 -4.528 11.450 1.00 94.06 272 ALA A N 1
ATOM 2197 C CA 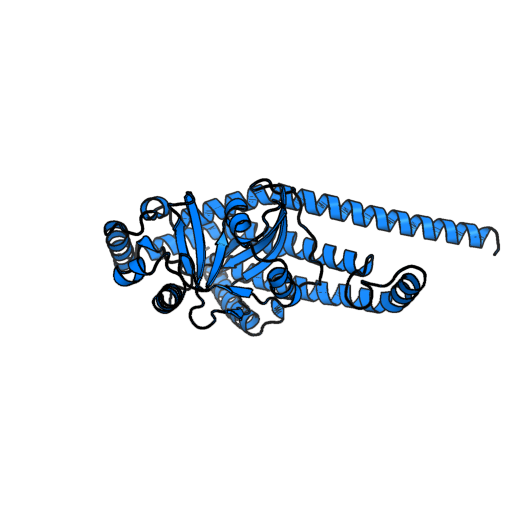. ALA A 1 272 ? -7.627 -3.820 11.768 1.00 94.06 272 ALA A CA 1
ATOM 2198 C C . ALA A 1 272 ? -7.719 -3.201 13.153 1.00 94.06 272 ALA A C 1
ATOM 2200 O O . ALA A 1 272 ? -8.801 -2.791 13.587 1.00 94.06 272 ALA A O 1
ATOM 2201 N N . THR A 1 273 ? -6.573 -3.063 13.805 1.00 94.25 273 THR A N 1
ATOM 2202 C CA . THR A 1 273 ? -6.437 -2.311 15.047 1.00 94.25 273 THR A CA 1
ATOM 2203 C C . THR A 1 273 ? -5.533 -1.111 14.889 1.00 94.25 273 THR A C 1
ATOM 2205 O O . THR A 1 273 ? -4.621 -1.104 14.066 1.00 94.25 273 THR A O 1
ATOM 2208 N N . GLU A 1 274 ? -5.779 -0.101 15.716 1.00 94.00 274 GLU A N 1
ATOM 2209 C CA . GLU A 1 274 ? -4.839 0.987 15.967 1.00 94.00 274 GLU A CA 1
ATOM 2210 C C . GLU A 1 274 ? -4.458 1.019 17.448 1.00 94.00 274 GLU A C 1
ATOM 2212 O O . GLU A 1 274 ? -5.289 0.756 18.326 1.00 94.00 274 GLU A O 1
ATOM 2217 N N . LEU A 1 275 ? -3.198 1.338 17.726 1.00 93.38 275 LEU A N 1
ATOM 2218 C CA . LEU A 1 275 ? -2.665 1.444 19.078 1.00 93.38 275 LEU A CA 1
ATOM 2219 C C . LEU A 1 275 ? -1.698 2.618 19.189 1.00 93.38 275 LEU A C 1
ATOM 2221 O O . LEU A 1 275 ? -0.799 2.768 18.363 1.00 93.38 275 LEU A O 1
ATOM 2225 N N . TRP A 1 276 ? -1.841 3.396 20.261 1.00 93.25 276 TRP A N 1
ATOM 2226 C CA . TRP A 1 276 ? -0.823 4.347 20.681 1.00 93.25 276 TRP A CA 1
ATOM 2227 C C . TRP A 1 276 ? 0.241 3.644 21.521 1.00 93.25 276 TRP A C 1
ATOM 2229 O O . TRP A 1 276 ? -0.044 3.060 22.568 1.00 93.25 276 TRP A O 1
ATOM 2239 N N . ARG A 1 277 ? 1.487 3.728 21.073 1.00 90.25 277 ARG A N 1
ATOM 2240 C CA . ARG A 1 277 ? 2.661 3.225 21.780 1.00 90.25 277 ARG A CA 1
ATOM 2241 C C . ARG A 1 277 ? 3.155 4.287 22.748 1.00 90.25 277 ARG A C 1
ATOM 2243 O O . ARG A 1 277 ? 3.890 5.185 22.343 1.00 90.25 277 ARG A O 1
ATOM 2250 N N . LYS A 1 278 ? 2.753 4.189 24.022 1.00 87.88 278 LYS A N 1
ATOM 2251 C CA . LYS A 1 278 ? 3.193 5.116 25.085 1.00 87.88 278 LYS A CA 1
ATOM 2252 C C . LYS A 1 278 ? 4.725 5.161 25.215 1.00 87.88 278 LYS A C 1
ATOM 2254 O O . LYS A 1 278 ? 5.279 6.227 25.430 1.00 87.88 278 LYS A O 1
ATOM 2259 N N . ASP A 1 279 ? 5.403 4.034 25.009 1.00 87.69 279 ASP A N 1
ATOM 2260 C CA . ASP A 1 279 ? 6.863 3.906 25.099 1.00 87.69 279 ASP A CA 1
ATOM 2261 C C . ASP A 1 279 ? 7.627 4.569 23.937 1.00 87.69 279 ASP A C 1
ATOM 2263 O O . ASP A 1 279 ? 8.799 4.912 24.086 1.00 87.69 279 ASP A O 1
ATOM 2267 N N . LYS A 1 280 ? 6.987 4.757 22.772 1.00 88.00 280 LYS A N 1
ATOM 2268 C CA . LYS A 1 280 ? 7.612 5.349 21.568 1.00 88.00 280 LYS A CA 1
ATOM 2269 C C . LYS A 1 280 ? 6.979 6.659 21.102 1.00 88.00 280 LYS A C 1
ATOM 2271 O O . LYS A 1 280 ? 7.544 7.326 20.237 1.00 88.00 280 LYS A O 1
ATOM 2276 N N . ASN A 1 281 ? 5.836 7.035 21.671 1.00 90.62 281 ASN A N 1
ATOM 2277 C CA . ASN A 1 281 ? 5.022 8.187 21.291 1.00 90.62 281 ASN A CA 1
ATOM 2278 C C . ASN A 1 281 ? 4.594 8.189 19.813 1.00 90.62 281 ASN A C 1
ATOM 2280 O O . ASN A 1 281 ? 4.767 9.181 19.103 1.00 90.62 281 ASN A O 1
ATOM 2284 N N . TRP A 1 282 ? 4.011 7.081 19.341 1.00 91.56 282 TRP A N 1
ATOM 2285 C CA . TRP A 1 282 ? 3.455 6.990 17.985 1.00 91.56 282 TRP A CA 1
ATOM 2286 C C . TRP A 1 282 ? 2.224 6.086 17.880 1.00 91.56 282 TRP A C 1
ATOM 2288 O O . TRP A 1 282 ? 1.919 5.318 18.792 1.00 91.56 282 TRP A O 1
ATOM 2298 N N . TRP A 1 283 ? 1.540 6.148 16.735 1.00 92.12 283 TRP A N 1
ATOM 2299 C CA . TRP A 1 283 ? 0.478 5.209 16.368 1.00 92.12 283 TRP A CA 1
ATOM 2300 C C . TRP A 1 283 ? 1.011 4.064 15.508 1.00 92.12 283 TRP A C 1
ATOM 2302 O O . TRP A 1 283 ? 1.766 4.286 14.560 1.00 92.12 283 TRP A O 1
ATOM 2312 N N . GLU A 1 284 ? 0.542 2.857 15.803 1.00 91.69 284 GLU A N 1
ATOM 2313 C CA . GLU A 1 284 ? 0.736 1.657 14.993 1.00 91.69 284 GLU A CA 1
ATOM 2314 C C . GLU A 1 284 ? -0.601 1.089 14.553 1.00 91.69 284 GLU A C 1
ATOM 2316 O O . GLU A 1 284 ? -1.591 1.161 15.285 1.00 91.69 284 GLU A O 1
ATOM 2321 N N . TYR A 1 285 ? -0.599 0.486 13.368 1.00 94.19 285 TYR A N 1
ATOM 2322 C CA . TYR A 1 285 ? -1.787 -0.093 12.765 1.00 94.19 285 TYR A CA 1
ATOM 2323 C C . TYR A 1 285 ? -1.505 -1.530 12.379 1.00 94.19 285 TYR A C 1
ATOM 2325 O O . TYR A 1 285 ? -0.480 -1.803 11.757 1.00 94.19 285 TYR A O 1
ATOM 2333 N N . CYS A 1 286 ? -2.408 -2.437 12.724 1.00 94.19 286 CYS A N 1
ATOM 2334 C CA . CYS A 1 286 ? -2.249 -3.856 12.449 1.00 94.19 286 CYS A CA 1
ATOM 2335 C C . CYS A 1 286 ? -3.444 -4.374 11.652 1.00 94.19 286 CYS A C 1
ATOM 2337 O O . CYS A 1 286 ? -4.579 -4.258 12.106 1.00 94.19 286 CYS A O 1
ATOM 2339 N N . LEU A 1 287 ? -3.198 -4.954 10.475 1.00 94.75 287 LEU A N 1
ATOM 2340 C CA . LEU A 1 287 ? -4.178 -5.786 9.777 1.00 94.75 287 LEU A CA 1
ATOM 2341 C C . LEU A 1 287 ? -4.160 -7.179 10.401 1.00 94.75 287 LEU A C 1
ATOM 2343 O O . LEU A 1 287 ? -3.171 -7.901 10.262 1.00 94.75 287 LEU A O 1
ATOM 2347 N N . LEU A 1 288 ? -5.246 -7.540 11.079 1.00 94.19 288 LEU A N 1
ATOM 2348 C CA . LEU A 1 288 ? -5.315 -8.721 11.935 1.00 94.19 288 LEU A CA 1
ATOM 2349 C C . LEU A 1 288 ? -5.306 -10.021 11.124 1.00 94.19 288 LEU A C 1
ATOM 2351 O O . LEU A 1 288 ? -6.028 -10.150 10.133 1.00 94.19 288 LEU A O 1
ATOM 2355 N N . ARG A 1 289 ? -4.481 -10.980 11.557 1.00 93.12 289 ARG A N 1
ATOM 2356 C CA . ARG A 1 289 ? -4.250 -12.279 10.897 1.00 93.12 289 ARG A CA 1
ATOM 2357 C C . ARG A 1 289 ? -3.941 -13.374 11.930 1.00 93.12 289 ARG A C 1
ATOM 2359 O O . ARG A 1 289 ? -2.874 -13.980 11.910 1.00 93.12 289 ARG A O 1
ATOM 2366 N N . GLY A 1 290 ? -4.858 -13.599 12.871 1.00 90.19 290 GLY A N 1
ATOM 2367 C CA . GLY A 1 290 ? -4.625 -14.499 14.010 1.00 90.19 290 GLY A CA 1
ATOM 2368 C C . GLY A 1 290 ? -4.346 -15.961 13.632 1.00 90.19 290 GLY A C 1
ATOM 2369 O O . GLY A 1 290 ? -3.538 -16.608 14.288 1.00 90.19 290 GLY A O 1
ATOM 2370 N N . ASP A 1 291 ? -4.970 -16.480 12.573 1.00 91.62 291 ASP A N 1
ATOM 2371 C CA . ASP A 1 291 ? -4.806 -17.880 12.134 1.00 91.62 291 ASP A CA 1
ATOM 2372 C C . ASP A 1 291 ? -3.598 -18.113 11.217 1.00 91.62 291 ASP A C 1
ATOM 2374 O O . ASP A 1 291 ? -3.253 -19.249 10.907 1.00 91.62 291 ASP A O 1
ATOM 2378 N N . GLU A 1 292 ? -2.948 -17.038 10.774 1.00 93.19 292 GLU A N 1
ATOM 2379 C CA . GLU A 1 292 ? -1.942 -17.082 9.710 1.00 93.19 292 GLU A CA 1
ATOM 2380 C C . GLU A 1 292 ? -0.544 -16.702 10.236 1.00 93.19 292 GLU A C 1
ATOM 2382 O O . GLU A 1 292 ? 0.348 -16.382 9.455 1.00 93.19 292 GLU A O 1
ATOM 2387 N N . VAL A 1 293 ? -0.326 -16.711 11.559 1.00 91.81 293 VAL A N 1
ATOM 2388 C CA . VAL A 1 293 ? 0.954 -16.316 12.177 1.00 91.81 293 VAL A CA 1
ATOM 2389 C C . VAL A 1 293 ? 2.119 -17.158 11.664 1.00 91.81 293 VAL A C 1
ATOM 2391 O O . VAL A 1 293 ? 2.046 -18.382 11.609 1.00 91.81 293 VAL A O 1
ATOM 2394 N N . GLY A 1 294 ? 3.210 -16.484 11.284 1.00 89.50 294 GLY A N 1
ATOM 2395 C CA . GLY A 1 294 ? 4.390 -17.119 10.693 1.00 89.50 294 GLY A CA 1
ATOM 2396 C C . GLY A 1 294 ? 4.218 -17.516 9.224 1.00 89.50 294 GLY A C 1
ATOM 2397 O O . GLY A 1 294 ? 5.187 -17.940 8.595 1.00 89.50 294 GLY A O 1
ATOM 2398 N N . GLN A 1 295 ? 3.025 -17.348 8.648 1.00 92.69 295 GLN A N 1
ATOM 2399 C CA . GLN A 1 295 ? 2.749 -17.665 7.252 1.00 92.69 295 GLN A CA 1
ATOM 2400 C C . GLN A 1 295 ? 2.955 -16.445 6.348 1.00 92.69 295 GLN A C 1
ATOM 2402 O O . GLN A 1 295 ? 2.875 -15.285 6.764 1.00 92.69 295 GLN A O 1
ATOM 2407 N N . LEU A 1 296 ? 3.219 -16.728 5.073 1.00 92.38 296 LEU A N 1
ATOM 2408 C CA . LEU A 1 296 ? 3.292 -15.742 4.001 1.00 92.38 296 LEU A CA 1
ATOM 2409 C C . LEU A 1 296 ? 1.922 -15.626 3.327 1.00 92.38 296 LEU A C 1
ATOM 2411 O O . LEU A 1 296 ? 1.494 -16.555 2.645 1.00 92.38 296 LEU A O 1
ATOM 2415 N N . VAL A 1 297 ? 1.263 -14.476 3.473 1.00 92.88 297 VAL A N 1
ATOM 2416 C CA . VAL A 1 297 ? -0.121 -14.268 3.017 1.00 92.88 297 VAL A CA 1
ATOM 2417 C C . VAL A 1 297 ? -0.234 -13.191 1.947 1.00 92.88 297 VAL A C 1
ATOM 2419 O O . VAL A 1 297 ? 0.471 -12.185 1.965 1.00 92.88 297 VAL A O 1
ATOM 2422 N N . THR A 1 298 ? -1.176 -13.356 1.026 1.00 92.50 298 THR A N 1
ATOM 2423 C CA . THR A 1 298 ? -1.607 -12.283 0.118 1.00 92.50 298 THR A CA 1
ATOM 2424 C C . THR A 1 298 ? -2.792 -11.535 0.721 1.00 92.50 298 THR A C 1
ATOM 2426 O O . THR A 1 298 ? -3.653 -12.148 1.355 1.00 92.50 298 THR A O 1
ATOM 2429 N N . SER A 1 299 ? -2.906 -10.232 0.471 1.00 92.88 299 SER A N 1
ATOM 2430 C CA . SER A 1 299 ? -4.027 -9.430 0.968 1.00 92.88 299 SER A CA 1
ATOM 2431 C C . SER A 1 299 ? -4.524 -8.464 -0.097 1.00 92.88 299 SER A C 1
ATOM 2433 O O . SER A 1 299 ? -3.752 -7.656 -0.602 1.00 92.88 299 SER A O 1
ATOM 2435 N N . TRP A 1 300 ? -5.831 -8.479 -0.365 1.00 94.50 300 TRP A N 1
ATOM 2436 C CA . TRP A 1 300 ? -6.473 -7.470 -1.211 1.00 94.50 300 TRP A CA 1
ATOM 2437 C C . TRP A 1 300 ? -6.416 -6.071 -0.579 1.00 94.50 300 TRP A C 1
ATOM 2439 O O . TRP A 1 300 ? -6.511 -5.063 -1.262 1.00 94.50 300 TRP A O 1
ATOM 2449 N N . ARG A 1 301 ? -6.214 -5.973 0.736 1.00 95.38 301 ARG A N 1
ATOM 2450 C CA . ARG A 1 301 ? -6.182 -4.684 1.441 1.00 95.38 301 ARG A CA 1
ATOM 2451 C C . ARG A 1 301 ? -4.885 -3.909 1.245 1.00 95.38 301 ARG A C 1
ATOM 2453 O O . ARG A 1 301 ? -4.791 -2.799 1.750 1.00 95.38 301 ARG A O 1
ATOM 2460 N N . ILE A 1 302 ? -3.859 -4.512 0.643 1.00 95.06 302 ILE A N 1
ATOM 2461 C CA . ILE A 1 302 ? -2.520 -3.927 0.592 1.00 95.06 302 ILE A CA 1
ATOM 2462 C C . ILE A 1 302 ? -1.985 -3.988 -0.830 1.00 95.06 302 ILE A C 1
ATOM 2464 O O . ILE A 1 302 ? -1.945 -5.059 -1.436 1.00 95.06 302 ILE A O 1
ATOM 2468 N N . ARG A 1 303 ? -1.467 -2.861 -1.317 1.00 93.88 303 ARG A N 1
ATOM 2469 C CA . ARG A 1 303 ? -0.683 -2.820 -2.549 1.00 93.88 303 ARG A CA 1
ATOM 2470 C C . ARG A 1 303 ? 0.580 -1.972 -2.379 1.00 93.88 303 ARG A C 1
ATOM 2472 O O . ARG A 1 303 ? 0.465 -0.780 -2.094 1.00 93.88 303 ARG A O 1
ATOM 2479 N N . PRO A 1 304 ? 1.784 -2.540 -2.571 1.00 91.81 304 PRO A N 1
ATOM 2480 C CA . PRO A 1 304 ? 3.015 -1.758 -2.624 1.00 91.81 304 PRO A CA 1
ATOM 2481 C C . PRO A 1 304 ? 2.998 -0.779 -3.803 1.00 91.81 304 PRO A C 1
ATOM 2483 O O . PRO A 1 304 ? 2.731 -1.176 -4.940 1.00 91.81 304 PRO A O 1
ATOM 2486 N N . ILE A 1 305 ? 3.332 0.484 -3.545 1.00 89.94 305 ILE A N 1
ATOM 2487 C CA . ILE A 1 305 ? 3.442 1.519 -4.583 1.00 89.94 305 ILE A CA 1
ATOM 2488 C C . ILE A 1 305 ? 4.886 1.948 -4.843 1.00 89.94 305 ILE A C 1
ATOM 2490 O O . ILE A 1 305 ? 5.193 2.374 -5.952 1.00 89.94 305 ILE A O 1
ATOM 2494 N N . GLY A 1 306 ? 5.787 1.772 -3.875 1.00 86.50 306 GLY A N 1
ATOM 2495 C CA . GLY A 1 306 ? 7.196 2.115 -4.031 1.00 86.50 306 GLY A CA 1
ATOM 2496 C C . GLY A 1 306 ? 8.016 1.835 -2.778 1.00 86.50 306 GLY A C 1
ATOM 2497 O O . GLY A 1 306 ? 7.518 1.260 -1.810 1.00 86.50 306 GLY A O 1
ATOM 2498 N N . PHE A 1 307 ? 9.285 2.230 -2.821 1.00 84.94 307 PHE A N 1
ATOM 2499 C CA . PHE A 1 307 ? 10.267 2.003 -1.762 1.00 84.94 307 PHE A CA 1
ATOM 2500 C C . PHE A 1 307 ? 10.962 3.302 -1.453 1.00 84.94 307 PHE A C 1
ATOM 2502 O O . PHE A 1 307 ? 11.189 4.109 -2.349 1.00 84.94 307 PHE A O 1
ATOM 2509 N N . VAL A 1 308 ? 11.336 3.480 -0.200 1.00 85.19 308 VAL A N 1
ATOM 2510 C CA . VAL A 1 308 ? 12.160 4.608 0.209 1.00 85.19 308 VAL A CA 1
ATOM 2511 C C . VAL A 1 308 ? 13.248 4.120 1.136 1.00 85.19 308 VAL A C 1
ATOM 2513 O O . VAL A 1 308 ? 13.016 3.239 1.969 1.00 85.19 308 VAL A O 1
ATOM 2516 N N . LYS A 1 309 ? 14.434 4.703 0.993 1.00 79.44 309 LYS A N 1
ATOM 2517 C CA . LYS A 1 309 ? 15.478 4.556 1.994 1.00 79.44 309 LYS A CA 1
ATOM 2518 C C . LYS A 1 309 ? 15.362 5.646 3.033 1.00 79.44 309 LYS A C 1
ATOM 2520 O O . LYS A 1 309 ? 14.961 6.775 2.740 1.00 79.44 309 LYS A O 1
ATOM 2525 N N . THR A 1 310 ? 15.783 5.323 4.241 1.00 73.69 310 THR A N 1
ATOM 2526 C CA . THR A 1 310 ? 16.160 6.334 5.221 1.00 73.69 310 THR A CA 1
ATOM 2527 C C . THR A 1 310 ? 17.673 6.331 5.376 1.00 73.69 310 THR A C 1
ATOM 2529 O O . THR A 1 310 ? 18.303 5.276 5.339 1.00 73.69 310 THR A O 1
ATOM 2532 N N . LYS A 1 311 ? 18.251 7.521 5.533 1.00 67.38 311 LYS A N 1
ATOM 2533 C CA . LYS A 1 311 ? 19.615 7.719 6.012 1.00 67.38 311 LYS A CA 1
ATOM 2534 C C . LYS A 1 311 ? 19.524 8.075 7.496 1.00 67.38 311 LYS A C 1
ATOM 2536 O O . LYS A 1 311 ? 18.968 9.117 7.852 1.00 67.38 311 LYS A O 1
ATOM 2541 N N . GLY A 1 312 ? 20.032 7.197 8.354 1.00 63.16 312 GLY A N 1
ATOM 2542 C CA . GLY A 1 312 ? 19.801 7.262 9.796 1.00 63.16 312 GLY A CA 1
ATOM 2543 C C . GLY A 1 312 ? 18.343 6.963 10.176 1.00 63.16 312 GLY A C 1
ATOM 2544 O O . GLY A 1 312 ? 17.540 6.493 9.367 1.00 63.16 312 GLY A O 1
ATOM 2545 N N . ASN A 1 313 ? 17.982 7.281 11.422 1.00 57.12 313 ASN A N 1
ATOM 2546 C CA . ASN A 1 313 ? 16.704 6.862 12.015 1.00 57.12 313 ASN A CA 1
ATOM 2547 C C . ASN A 1 313 ? 15.462 7.625 11.511 1.00 57.12 313 ASN A C 1
ATOM 2549 O O . ASN A 1 313 ? 14.342 7.250 11.866 1.00 57.12 313 ASN A O 1
ATOM 2553 N N . THR A 1 314 ? 15.610 8.707 10.735 1.00 58.34 314 THR A N 1
ATOM 2554 C CA . THR A 1 314 ? 14.468 9.597 10.428 1.00 58.34 314 THR A CA 1
ATOM 2555 C C . THR A 1 314 ? 14.469 10.262 9.055 1.00 58.34 314 THR A C 1
ATOM 2557 O O . THR A 1 314 ? 13.398 10.666 8.604 1.00 58.34 314 THR A O 1
ATOM 2560 N N . THR A 1 315 ? 15.610 10.399 8.374 1.00 62.22 315 THR A N 1
ATOM 2561 C CA . THR A 1 315 ? 15.685 11.233 7.164 1.00 62.22 315 THR A CA 1
ATOM 2562 C C . THR A 1 315 ? 15.517 10.381 5.915 1.00 62.22 315 THR A C 1
ATOM 2564 O O . THR A 1 315 ? 16.389 9.590 5.569 1.00 62.22 315 THR A O 1
ATOM 2567 N N . LEU A 1 316 ? 14.388 10.531 5.225 1.00 68.62 316 LEU A N 1
ATOM 2568 C CA . LEU A 1 316 ? 14.155 9.884 3.934 1.00 68.62 316 LEU A CA 1
ATOM 2569 C C . LEU A 1 316 ? 15.165 10.377 2.894 1.00 68.62 316 LEU A C 1
ATOM 2571 O O . LEU A 1 316 ? 15.429 11.573 2.802 1.00 68.62 316 LEU A O 1
ATOM 2575 N N . THR A 1 317 ? 15.673 9.479 2.052 1.00 57.94 317 THR A N 1
ATOM 2576 C CA . THR A 1 317 ? 16.664 9.798 1.008 1.00 57.94 317 THR A CA 1
ATOM 2577 C C . THR A 1 317 ? 16.100 10.614 -0.163 1.00 57.94 317 THR A C 1
ATOM 2579 O O . THR A 1 317 ? 16.816 10.888 -1.122 1.00 57.94 317 THR A O 1
ATOM 2582 N N . GLY A 1 318 ? 14.832 11.032 -0.095 1.00 60.41 318 GLY A N 1
ATOM 2583 C CA . GLY A 1 318 ? 14.228 11.968 -1.044 1.00 60.41 318 GLY A CA 1
ATOM 2584 C C . GLY A 1 318 ? 13.860 11.378 -2.411 1.00 60.41 318 GLY A C 1
ATOM 2585 O O . GLY A 1 318 ? 13.557 12.146 -3.321 1.00 60.41 318 GLY A O 1
ATOM 2586 N N . SER A 1 319 ? 13.878 10.052 -2.586 1.00 65.94 319 SER A N 1
ATOM 2587 C CA . SER A 1 319 ? 13.519 9.405 -3.855 1.00 65.94 319 SER A CA 1
ATOM 2588 C C . SER A 1 319 ? 12.848 8.041 -3.675 1.00 65.94 319 SER A C 1
ATOM 2590 O O . SER A 1 319 ? 13.092 7.327 -2.700 1.00 65.94 319 SER A O 1
ATOM 2592 N N . LEU A 1 320 ? 12.011 7.685 -4.656 1.00 76.56 320 LEU A N 1
ATOM 2593 C CA . LEU A 1 320 ? 11.415 6.357 -4.790 1.00 76.56 320 LEU A CA 1
ATOM 2594 C C . LEU A 1 320 ? 12.420 5.371 -5.401 1.00 76.56 320 LEU A C 1
ATOM 2596 O O . LEU A 1 320 ? 12.898 5.556 -6.526 1.00 76.56 320 LEU A O 1
ATOM 2600 N N . GLU A 1 321 ? 12.717 4.296 -4.678 1.00 74.69 321 GLU A N 1
ATOM 2601 C CA . GLU A 1 321 ? 13.643 3.259 -5.119 1.00 74.69 321 GLU A CA 1
ATOM 2602 C C . GLU A 1 321 ? 12.994 2.197 -6.007 1.00 74.69 321 GLU A C 1
ATOM 2604 O O . GLU A 1 321 ? 11.786 1.959 -5.986 1.00 74.69 321 GLU A O 1
ATOM 2609 N N . ARG A 1 322 ? 13.857 1.548 -6.794 1.00 66.94 322 ARG A N 1
ATOM 2610 C CA . ARG A 1 322 ? 13.527 0.415 -7.658 1.00 66.94 322 ARG A CA 1
ATOM 2611 C C . ARG A 1 322 ? 13.252 -0.852 -6.856 1.00 66.94 322 ARG A C 1
ATOM 2613 O O . ARG A 1 322 ? 13.951 -1.167 -5.892 1.00 66.94 322 ARG A O 1
ATOM 2620 N N . LEU A 1 323 ? 12.321 -1.651 -7.368 1.00 63.94 323 LEU A N 1
ATOM 2621 C CA . LEU A 1 323 ? 12.114 -3.037 -6.973 1.00 63.94 323 LEU A CA 1
ATOM 2622 C C . LEU A 1 323 ? 13.116 -3.977 -7.648 1.00 63.94 323 LEU A C 1
ATOM 2624 O O . LEU A 1 323 ? 12.907 -4.465 -8.762 1.00 63.94 323 LEU A O 1
ATOM 2628 N N . TRP A 1 324 ? 14.223 -4.263 -6.963 1.00 52.56 324 TRP A N 1
ATOM 2629 C CA . TRP A 1 324 ? 15.180 -5.280 -7.400 1.00 52.56 324 TRP A CA 1
ATOM 2630 C C . TRP A 1 324 ? 14.549 -6.675 -7.311 1.00 52.56 324 TRP A C 1
ATOM 2632 O O . TRP A 1 324 ? 14.526 -7.300 -6.253 1.00 52.56 324 TRP A O 1
ATOM 2642 N N . GLY A 1 325 ? 14.021 -7.179 -8.426 1.00 53.59 325 GLY A N 1
ATOM 2643 C CA . GLY A 1 325 ? 13.380 -8.496 -8.439 1.00 53.59 325 GLY A CA 1
ATOM 2644 C C . GLY A 1 325 ? 12.189 -8.664 -9.362 1.00 53.59 325 GLY A C 1
ATOM 2645 O O . GLY A 1 325 ? 11.767 -9.790 -9.605 1.00 53.59 325 GLY A O 1
ATOM 2646 N N . GLY A 1 326 ? 11.656 -7.556 -9.875 1.00 62.47 326 GLY A N 1
ATOM 2647 C CA . GLY A 1 326 ? 10.313 -7.542 -10.432 1.00 62.47 326 GLY A CA 1
ATOM 2648 C C . GLY A 1 326 ? 9.263 -7.342 -9.339 1.00 62.47 326 GLY A C 1
ATOM 2649 O O . GLY A 1 326 ? 9.558 -7.378 -8.144 1.00 62.47 326 GLY A O 1
ATOM 2650 N N . LYS A 1 327 ? 8.037 -7.082 -9.784 1.00 76.38 327 LYS A N 1
ATOM 2651 C CA . LYS A 1 327 ? 6.902 -6.711 -8.948 1.00 76.38 327 LYS A CA 1
ATOM 2652 C C . LYS A 1 327 ? 5.809 -7.758 -9.108 1.00 76.38 327 LYS A C 1
ATOM 2654 O O . LYS A 1 327 ? 5.473 -8.119 -10.233 1.00 76.38 327 LYS A O 1
ATOM 2659 N N . SER A 1 328 ? 5.268 -8.241 -7.996 1.00 85.56 328 SER A N 1
ATOM 2660 C CA . SER A 1 328 ? 4.028 -9.007 -8.016 1.00 85.56 328 SER A CA 1
ATOM 2661 C C . SER A 1 328 ? 2.887 -8.095 -8.434 1.00 85.56 328 SER A C 1
ATOM 2663 O O . SER A 1 328 ? 2.721 -7.012 -7.871 1.00 85.56 328 SER A O 1
ATOM 2665 N N . HIS A 1 329 ? 2.075 -8.561 -9.373 1.00 91.25 329 HIS A N 1
ATOM 2666 C CA . HIS A 1 329 ? 0.895 -7.837 -9.817 1.00 91.25 329 HIS A CA 1
ATOM 2667 C C . HIS A 1 329 ? -0.294 -8.163 -8.915 1.00 91.25 329 HIS A C 1
ATOM 2669 O O . HIS A 1 329 ? -0.580 -9.323 -8.610 1.00 91.25 329 HIS A O 1
ATOM 2675 N N . TYR A 1 330 ? -0.959 -7.112 -8.452 1.00 92.00 330 TYR A N 1
ATOM 2676 C CA . TYR A 1 330 ? -2.119 -7.172 -7.573 1.00 92.00 330 TYR A CA 1
ATOM 2677 C C . TYR A 1 330 ? -3.301 -7.883 -8.257 1.00 92.00 330 TYR A C 1
ATOM 2679 O O . TYR A 1 330 ? -4.020 -8.646 -7.614 1.00 92.00 330 TYR A O 1
ATOM 2687 N N . CYS A 1 331 ? -3.458 -7.718 -9.567 1.00 94.00 331 CYS A N 1
ATOM 2688 C CA . CYS A 1 331 ? -4.504 -8.322 -10.384 1.00 94.00 331 CYS A CA 1
ATOM 2689 C C . CYS A 1 331 ? -4.340 -9.833 -10.606 1.00 94.00 331 CYS A C 1
ATOM 2691 O O . CYS A 1 331 ? -5.238 -10.468 -11.143 1.00 94.00 331 CYS A O 1
ATOM 2693 N N . LEU A 1 332 ? -3.225 -10.447 -10.200 1.00 93.06 332 LEU A N 1
ATOM 2694 C CA . LEU A 1 332 ? -3.039 -11.901 -10.335 1.00 93.06 332 LEU A CA 1
ATOM 2695 C C . LEU A 1 332 ? -3.707 -12.697 -9.202 1.00 93.06 332 LEU A C 1
ATOM 2697 O O . LEU A 1 332 ? -3.753 -13.923 -9.243 1.00 93.06 332 LEU A O 1
ATOM 2701 N N . SER A 1 333 ? -4.233 -12.018 -8.181 1.00 92.50 333 SER A N 1
ATOM 2702 C CA . SER A 1 333 ? -4.953 -12.644 -7.072 1.00 92.50 333 SER A CA 1
ATOM 2703 C C . SER A 1 333 ? -6.455 -12.695 -7.353 1.00 92.50 333 SER A C 1
ATOM 2705 O O . SER A 1 333 ? -7.106 -11.661 -7.506 1.00 92.50 333 SER A O 1
ATOM 2707 N N . PHE A 1 334 ? -7.036 -13.895 -7.309 1.00 93.50 334 PHE A N 1
ATOM 2708 C CA . PHE A 1 334 ? -8.485 -14.092 -7.432 1.00 93.50 334 PHE A CA 1
ATOM 2709 C C . PHE A 1 334 ? -9.281 -13.319 -6.365 1.00 93.50 334 PHE A C 1
ATOM 2711 O O . PHE A 1 334 ? -10.288 -12.680 -6.667 1.00 93.50 334 PHE A O 1
ATOM 2718 N N . LYS A 1 335 ? -8.784 -13.286 -5.118 1.00 93.94 335 LYS A N 1
ATOM 2719 C CA . LYS A 1 335 ? -9.407 -12.517 -4.023 1.00 93.94 335 LYS A CA 1
ATOM 2720 C C . LYS A 1 335 ? -9.474 -11.021 -4.344 1.00 93.94 335 LYS A C 1
ATOM 2722 O O . LYS A 1 335 ? -10.411 -10.347 -3.926 1.00 93.94 335 LYS A O 1
ATOM 2727 N N . ASN A 1 336 ? -8.493 -10.507 -5.084 1.00 95.69 336 ASN A N 1
ATOM 2728 C CA . ASN A 1 336 ? -8.434 -9.097 -5.446 1.00 95.69 336 ASN A CA 1
ATOM 2729 C C . ASN A 1 336 ? -9.463 -8.772 -6.537 1.00 95.69 336 ASN A C 1
ATOM 2731 O O . ASN A 1 336 ? -10.087 -7.719 -6.465 1.00 95.69 336 ASN A O 1
ATOM 2735 N N . TRP A 1 337 ? -9.706 -9.685 -7.484 1.00 97.12 337 TRP A N 1
ATOM 2736 C CA . TRP A 1 337 ? -10.781 -9.552 -8.476 1.00 97.12 337 TRP A CA 1
ATOM 2737 C C . TRP A 1 337 ? -12.172 -9.553 -7.852 1.00 97.12 337 TRP A C 1
ATOM 2739 O O . TRP A 1 337 ? -12.979 -8.692 -8.191 1.00 97.12 337 TRP A O 1
ATOM 2749 N N . ILE A 1 338 ? -12.435 -10.454 -6.899 1.00 97.38 338 ILE A N 1
ATOM 2750 C CA . ILE A 1 338 ? -13.708 -10.456 -6.159 1.00 97.38 338 ILE A CA 1
ATOM 2751 C C . ILE A 1 338 ? -13.929 -9.094 -5.500 1.00 97.38 338 ILE A C 1
ATOM 2753 O O . ILE A 1 338 ? -14.977 -8.474 -5.670 1.00 97.38 338 ILE A O 1
ATOM 2757 N N . MET A 1 339 ? -12.925 -8.607 -4.771 1.00 96.44 339 MET A N 1
ATOM 2758 C CA . MET A 1 339 ? -13.045 -7.339 -4.057 1.00 96.44 339 MET A CA 1
ATOM 2759 C C . MET A 1 339 ? -13.143 -6.140 -4.996 1.00 96.44 339 MET A C 1
ATOM 2761 O O . MET A 1 339 ? -13.891 -5.214 -4.701 1.00 96.44 339 MET A O 1
ATOM 2765 N N . PHE A 1 340 ? -12.466 -6.171 -6.143 1.00 97.69 340 PHE A N 1
ATOM 2766 C CA . PHE A 1 340 ? -12.639 -5.173 -7.191 1.00 97.69 340 PHE A CA 1
ATOM 2767 C C . PHE A 1 340 ? -14.062 -5.172 -7.763 1.00 97.69 340 PHE A C 1
ATOM 2769 O O . PHE A 1 340 ? -14.623 -4.096 -7.950 1.00 97.69 340 PHE A O 1
ATOM 2776 N N . GLY A 1 341 ? -14.670 -6.341 -7.983 1.00 98.12 341 GLY A N 1
ATOM 2777 C CA . GLY A 1 341 ? -16.062 -6.457 -8.426 1.00 98.12 341 GLY A CA 1
ATOM 2778 C C . GLY A 1 341 ? -17.045 -5.878 -7.405 1.00 98.12 341 GLY A C 1
ATOM 2779 O O . GLY A 1 341 ? -17.867 -5.033 -7.753 1.00 98.12 341 GLY A O 1
ATOM 2780 N N . VAL A 1 342 ? -16.897 -6.250 -6.127 1.00 97.12 342 VAL A N 1
ATOM 2781 C CA . VAL A 1 342 ? -17.709 -5.705 -5.019 1.00 97.12 342 VAL A CA 1
ATOM 2782 C C . VAL A 1 342 ? -17.549 -4.188 -4.913 1.00 97.12 342 VAL A C 1
ATOM 2784 O O . VAL A 1 342 ? -18.537 -3.463 -4.809 1.00 97.12 342 VAL A O 1
ATOM 2787 N N . SER A 1 343 ? -16.313 -3.689 -4.974 1.00 97.06 343 SER A N 1
ATOM 2788 C CA . SER A 1 343 ? -16.037 -2.253 -4.948 1.00 97.06 343 SER A CA 1
ATOM 2789 C C . SER A 1 343 ? -16.599 -1.528 -6.168 1.00 97.06 343 SER A C 1
ATOM 2791 O O . SER A 1 343 ? -17.173 -0.458 -6.011 1.00 97.06 343 SER A O 1
ATOM 2793 N N . SER A 1 344 ? -16.487 -2.098 -7.366 1.00 97.81 344 SER A N 1
ATOM 2794 C CA . SER A 1 344 ? -17.037 -1.505 -8.591 1.00 97.81 344 SER A CA 1
ATOM 2795 C C . SER A 1 344 ? -18.558 -1.393 -8.526 1.00 97.81 344 SER A C 1
ATOM 2797 O O . SER A 1 344 ? -19.102 -0.341 -8.848 1.00 97.81 344 SER A O 1
ATOM 2799 N N . ALA A 1 345 ? -19.241 -2.435 -8.041 1.00 97.62 345 ALA A N 1
ATOM 2800 C CA . ALA A 1 345 ? -20.687 -2.406 -7.837 1.00 97.62 345 ALA A CA 1
ATOM 2801 C C . ALA A 1 345 ? -21.094 -1.328 -6.819 1.00 97.62 345 ALA A C 1
ATOM 2803 O O . ALA A 1 345 ? -21.994 -0.534 -7.089 1.00 97.62 345 ALA A O 1
ATOM 2804 N N . ALA A 1 346 ? -20.385 -1.239 -5.688 1.00 94.50 346 ALA A N 1
ATOM 2805 C CA . ALA A 1 346 ? -20.615 -0.188 -4.699 1.00 94.50 346 ALA A CA 1
ATOM 2806 C C . ALA A 1 346 ? -20.366 1.213 -5.284 1.00 94.50 346 ALA A C 1
ATOM 2808 O O . ALA A 1 346 ? -21.175 2.112 -5.085 1.00 94.50 346 ALA A O 1
ATOM 2809 N N . LEU A 1 347 ? -19.285 1.403 -6.047 1.00 94.50 347 LEU A N 1
ATOM 2810 C CA . LEU A 1 347 ? -18.976 2.669 -6.716 1.00 94.50 347 LEU A CA 1
ATOM 2811 C C . LEU A 1 347 ? -20.068 3.074 -7.700 1.00 94.50 347 LEU A C 1
ATOM 2813 O O . LEU A 1 347 ? -20.501 4.223 -7.681 1.00 94.50 347 LEU A O 1
ATOM 2817 N N . PHE A 1 348 ? -20.551 2.132 -8.505 1.00 95.00 348 PHE A N 1
ATOM 2818 C CA . PHE A 1 348 ? -21.654 2.372 -9.424 1.00 95.00 348 PHE A CA 1
ATOM 2819 C C . PHE A 1 348 ? -22.926 2.789 -8.678 1.00 95.00 348 PHE A C 1
ATOM 2821 O O . PHE A 1 348 ? -23.539 3.790 -9.038 1.00 95.00 348 PHE A O 1
ATOM 2828 N N . MET A 1 349 ? -23.297 2.090 -7.600 1.00 92.06 349 MET A N 1
ATOM 2829 C CA . MET A 1 349 ? -24.444 2.478 -6.768 1.00 92.06 349 MET A CA 1
ATOM 2830 C C . MET A 1 349 ? -24.285 3.896 -6.209 1.00 92.06 349 MET A C 1
ATOM 2832 O O . MET A 1 349 ? -25.222 4.685 -6.266 1.00 92.06 349 MET A O 1
ATOM 2836 N N . MET A 1 350 ? -23.093 4.245 -5.724 1.00 87.62 350 MET A N 1
ATOM 2837 C CA . MET A 1 350 ? -22.815 5.574 -5.177 1.00 87.62 350 MET A CA 1
ATOM 2838 C C . MET A 1 350 ? -22.926 6.662 -6.246 1.00 87.62 350 MET A C 1
ATOM 2840 O O . MET A 1 350 ? -23.574 7.673 -6.002 1.00 87.62 350 MET A O 1
ATOM 2844 N N . ILE A 1 351 ? -22.365 6.445 -7.439 1.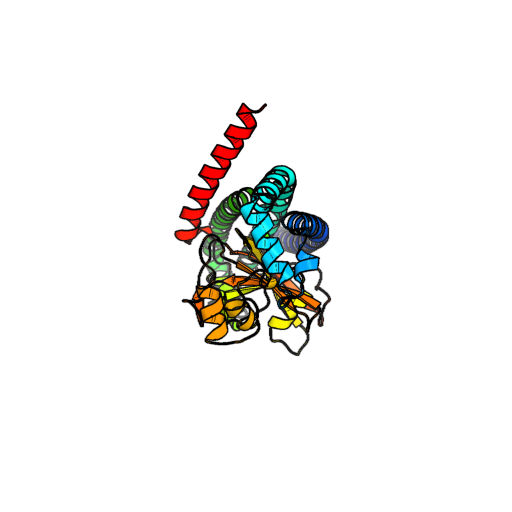00 89.25 351 ILE A N 1
ATOM 2845 C CA . ILE A 1 351 ? -22.486 7.384 -8.565 1.00 89.25 351 ILE A CA 1
ATOM 2846 C C . ILE A 1 351 ? -23.956 7.597 -8.939 1.00 89.25 351 ILE A C 1
ATOM 2848 O O . ILE A 1 351 ? -24.373 8.740 -9.091 1.00 89.25 351 ILE A O 1
ATOM 2852 N N . ASN A 1 352 ? -24.752 6.527 -9.030 1.00 90.25 352 ASN A N 1
ATOM 2853 C CA . ASN A 1 352 ? -26.182 6.646 -9.324 1.00 90.25 352 ASN A CA 1
ATOM 2854 C C . ASN A 1 352 ? -26.936 7.409 -8.228 1.00 90.25 352 ASN A C 1
ATOM 2856 O O . ASN A 1 352 ? -27.795 8.226 -8.538 1.00 90.25 352 ASN A O 1
ATOM 2860 N N . LEU A 1 353 ? -26.615 7.183 -6.952 1.00 85.62 353 LEU A N 1
ATOM 2861 C CA . LEU A 1 353 ? -27.223 7.935 -5.851 1.00 85.62 353 LEU A CA 1
ATOM 2862 C C . LEU A 1 353 ? -26.901 9.433 -5.938 1.00 85.62 353 LEU A C 1
ATOM 2864 O O . LEU A 1 353 ? -27.800 10.243 -5.750 1.00 85.62 353 LEU A O 1
ATOM 2868 N N . TYR A 1 354 ? -25.656 9.802 -6.259 1.00 82.31 354 TYR A N 1
ATOM 2869 C CA . TYR A 1 354 ? -25.287 11.207 -6.466 1.00 82.31 354 TYR A CA 1
ATOM 2870 C C . TYR A 1 354 ? -25.972 11.814 -7.690 1.00 82.31 354 TYR A C 1
ATOM 2872 O O . TYR A 1 354 ? -26.457 12.935 -7.609 1.00 82.31 354 TYR A O 1
ATOM 2880 N N . ALA A 1 355 ? -26.026 11.081 -8.804 1.00 86.62 355 ALA A N 1
ATOM 2881 C CA . ALA A 1 355 ? -26.637 11.558 -10.041 1.00 86.62 355 ALA A CA 1
ATOM 2882 C C . ALA A 1 355 ? -28.151 11.781 -9.909 1.00 86.62 355 ALA A C 1
ATOM 2884 O O . ALA A 1 355 ? -28.663 12.701 -10.523 1.00 86.62 355 ALA A O 1
ATOM 2885 N N . ASN A 1 356 ? -28.846 10.970 -9.104 1.00 87.38 356 ASN A N 1
ATOM 2886 C CA . ASN A 1 356 ? -30.283 11.119 -8.846 1.00 87.38 356 ASN A CA 1
ATOM 2887 C C . ASN A 1 356 ? -30.614 12.146 -7.744 1.00 87.38 356 ASN A C 1
ATOM 2889 O O . ASN A 1 356 ? -31.786 12.439 -7.524 1.00 87.38 356 ASN A O 1
ATOM 2893 N N . ALA A 1 357 ? -29.613 12.618 -6.992 1.00 78.56 357 ALA A N 1
ATOM 2894 C CA . ALA A 1 357 ? -29.779 13.632 -5.948 1.00 78.56 357 ALA A CA 1
ATOM 2895 C C . ALA A 1 357 ? -29.486 15.063 -6.442 1.00 78.56 357 ALA A C 1
ATOM 2897 O O . ALA A 1 357 ? -29.764 16.019 -5.715 1.00 78.56 357 ALA A O 1
ATOM 2898 N N . LEU A 1 358 ? -28.894 15.186 -7.635 1.00 65.94 358 LEU A N 1
ATOM 2899 C CA . LEU A 1 358 ? -28.743 16.417 -8.415 1.00 65.94 358 LEU A CA 1
ATOM 2900 C C . LEU A 1 358 ? -29.941 16.566 -9.355 1.00 65.94 358 LEU A C 1
ATOM 2902 O O . LEU A 1 358 ? -30.325 17.730 -9.598 1.00 65.94 358 LEU A O 1
#

pLDDT: mean 87.81, std 8.63, range [52.56, 98.12]

Secondary structure (DSSP, 8-state):
--HHHHHHHHHHHHHHHHHHHHHHHHHHHHHHHHHHHHHHHHHHHHHHHHHT-GGGGGGG-SS-HHHHHHHHHHHHTSHHHHHHHHHHHHTHHHHHHHHIIIIIIIHHHHHHHHHHHHHHS--SGGGTT--HHHHHHHHHHHHHHHHHHHHHHHHHHHHHHHHHHHHHHHS-EEEEEEE--HHHHHHHHHH--EEPB--SSSSSEEEEESSHHHHHTTS--TTSEEEEEEEEEE-TTEEEGGGS-HHHHTTTT--THHHHHHHHHS-TT--EEEEEETTTTEEEEEEE-GGGTTSEE--TTEEEEEEEEEETTTEE-SSPBP-TT----GGG-HHHHHHHHHHHHHHHHHHHHHHHH-

Organism: NCBI:txid1300350

Radius of gyration: 23.26 Å; chains: 1; bounding box: 63×35×78 Å

Sequence (358 aa):
MTNDAYYALVTLFGTIVVAYLAIIILIATLRKALWLFSGLFFLIDEFMWFAYNPFRILMKDKEASANRVGYYLFMLLLVKPLWQICVWILTTPLRFITAMYFDVLVYLFVSLSDSVDELLHPKLGKMRHRKGMAYWSRWLMGMPFRAGWLLYKNALAVVDSMMMFVISLVWPTFTMYHGTSPKALYDITQKGRWLVGGGNFGGSGLYFGRSPKVAAHYSGHNDGNHHLIVARVTFSMLRNCGTLREHNRQKVGHMGSAGVDLAKSIKFPFFATELWRKDKNWWEYCLLRGDEVGQLVTSWRIRPIGFVKTKGNTTLTGSLERLWGGKSHYCLSFKNWIMFGVSSAALFMMINLYANAL